Protein AF-A0A925IHS8-F1 (afdb_monomer_lite)

Secondary structure (DSSP, 8-state):
-HHHHHHHHHHHHHHHTT-----------EEEEEEEEETT--EEEEEEEEEE-TTSEEEEEEEEE-SSTTSEEEEEEEEEE-TTT--EEEEEEEEEEEE-SS--EEEEEEEEEEEEETTEEEEEEEEEEEEE-SS-GGG---TTTT-EEEEEEEEES--SSPPPHHHH------PPP--------

pLDDT: mean 82.81, std 18.59, range [41.5, 98.5]

Radius of gyration: 23.86 Å; chains: 1; bounding box: 71×60×59 Å

Sequence (185 aa):
MKSALQKLIFTSIIALLIYPLCSYGQDLTGIWKGWFKTNDGQHYRLEFQVKQNKSKTVTGVSYSYGSNIEFYGKATMTGKLMEDDGSFVIQEIKTVEVKSASGGTCIMNYKFAYSKSGKEEYLEGTYVGKSEDRLNPKNNGVWGDCGGGTVFLRRVQNSDFYVEPFLRDKPEVKAPVKDTVKTKI

Foldseek 3Di:
DVVVVVVVVVVVVVVVVPPPPPPPPDFPAAKKWDWWAFPVGDIWIKIWHWHQDPVQKIWTKMWIGHPDPLFIWIFTKIWHQDPPPRKIKMWGDDTPDGRDPDDFDKTKIWIWDWDDDPPKIKTWGKIWIWTADRVDRVPIGDTNPRGMGIDIIIGDHDDPDDRDPSNVDDPDPPDPDPPPPPDDD

Structure (mmCIF, N/CA/C/O backbone):
data_AF-A0A925IHS8-F1
#
_entry.id   AF-A0A925IHS8-F1
#
loop_
_atom_site.group_PDB
_atom_site.id
_atom_site.type_symbol
_atom_site.label_atom_id
_atom_site.label_alt_id
_atom_site.label_comp_id
_atom_site.label_asym_id
_atom_site.label_entity_id
_atom_site.label_seq_id
_atom_site.pdbx_PDB_ins_code
_atom_site.Cartn_x
_atom_site.Cartn_y
_atom_site.Cartn_z
_atom_site.occupancy
_atom_site.B_iso_or_equiv
_atom_site.auth_seq_id
_atom_site.auth_comp_id
_atom_site.auth_asym_id
_atom_site.auth_atom_id
_atom_site.pdbx_PDB_model_num
ATOM 1 N N . MET A 1 1 ? -51.326 -15.402 39.002 1.00 54.50 1 MET A N 1
ATOM 2 C CA . MET A 1 1 ? -50.001 -15.893 38.542 1.00 54.50 1 MET A CA 1
ATOM 3 C C . MET A 1 1 ? -49.720 -15.668 37.052 1.00 54.50 1 MET A C 1
ATOM 5 O O . MET A 1 1 ? -48.620 -15.235 36.748 1.00 54.50 1 MET A O 1
ATOM 9 N N . LYS A 1 2 ? -50.667 -15.880 36.119 1.00 52.50 2 LYS A N 1
ATOM 10 C CA . LYS A 1 2 ? -50.418 -15.725 34.664 1.00 52.50 2 LYS A CA 1
ATOM 11 C C . LYS A 1 2 ? -50.036 -14.296 34.206 1.00 52.50 2 LYS A C 1
ATOM 13 O O . LYS A 1 2 ? -49.177 -14.158 33.344 1.00 52.50 2 LYS A O 1
ATOM 18 N N . SER A 1 3 ? -50.585 -13.241 34.824 1.00 57.06 3 SER A N 1
ATOM 19 C CA . SER A 1 3 ? -50.303 -11.847 34.416 1.00 57.06 3 SER A CA 1
ATOM 20 C C . SER A 1 3 ? -48.941 -11.309 34.877 1.00 57.06 3 SER A C 1
ATOM 22 O O . SER A 1 3 ? -48.362 -10.459 34.207 1.00 57.06 3 SER A O 1
ATOM 24 N N . ALA A 1 4 ? -48.402 -11.813 35.993 1.00 56.25 4 ALA A N 1
ATOM 25 C CA . ALA A 1 4 ? -47.070 -11.443 36.475 1.00 56.25 4 ALA A CA 1
ATOM 26 C C . ALA A 1 4 ? -45.973 -12.064 35.598 1.00 56.25 4 ALA A C 1
ATOM 28 O O . ALA A 1 4 ? -44.999 -11.393 35.271 1.00 56.25 4 ALA A O 1
ATOM 29 N N . LEU A 1 5 ? -46.183 -13.307 35.147 1.00 56.31 5 LEU A N 1
ATOM 30 C CA . LEU A 1 5 ? -45.275 -14.006 34.239 1.00 56.31 5 LEU A CA 1
ATOM 31 C C . LEU A 1 5 ? -45.253 -13.354 32.843 1.00 56.31 5 LEU A C 1
ATOM 33 O O . LEU A 1 5 ? -44.180 -13.143 32.292 1.00 56.31 5 LEU A O 1
ATOM 37 N N . GLN A 1 6 ? -46.410 -12.939 32.309 1.00 55.44 6 GLN A N 1
ATOM 38 C CA . GLN A 1 6 ? -46.482 -12.184 31.045 1.00 55.44 6 GLN A CA 1
ATOM 39 C C . GLN A 1 6 ? -45.805 -10.813 31.125 1.00 55.44 6 GLN A C 1
ATOM 41 O O . GLN A 1 6 ? -45.127 -10.424 30.177 1.00 55.44 6 GLN A O 1
ATOM 46 N N . LYS A 1 7 ? -45.949 -10.095 32.249 1.00 53.47 7 LYS A N 1
ATOM 47 C CA . LYS A 1 7 ? -45.236 -8.831 32.470 1.00 53.47 7 LYS A CA 1
ATOM 48 C C . LYS A 1 7 ? -43.726 -9.058 32.528 1.00 53.47 7 LYS A C 1
ATOM 50 O O . LYS A 1 7 ? -43.019 -8.353 31.830 1.00 53.47 7 LYS A O 1
ATOM 55 N N . LEU A 1 8 ? -43.249 -10.079 33.249 1.00 53.16 8 LEU A N 1
ATOM 56 C CA . LEU A 1 8 ? -41.819 -10.420 33.343 1.00 53.16 8 LEU A CA 1
ATOM 57 C C . LEU A 1 8 ? -41.185 -10.765 31.982 1.00 53.16 8 LEU A C 1
ATOM 59 O O . LEU A 1 8 ? -40.048 -10.378 31.704 1.00 53.16 8 LEU A O 1
ATOM 63 N N . ILE A 1 9 ? -41.931 -11.480 31.132 1.00 57.44 9 ILE A N 1
ATOM 64 C CA . ILE A 1 9 ? -41.513 -11.830 29.768 1.00 57.44 9 ILE A CA 1
ATOM 65 C C . ILE A 1 9 ? -41.452 -10.569 28.893 1.00 57.44 9 ILE A C 1
ATOM 67 O O . ILE A 1 9 ? -40.465 -10.365 28.191 1.00 57.44 9 ILE A O 1
ATOM 71 N N . PHE A 1 10 ? -42.445 -9.675 28.987 1.00 53.91 10 PHE A N 1
ATOM 72 C CA . PHE A 1 10 ? -42.444 -8.407 28.246 1.00 53.91 10 PHE A CA 1
ATOM 73 C C . PHE A 1 10 ? -41.305 -7.467 28.672 1.00 53.91 10 PHE A C 1
ATOM 75 O O . PHE A 1 10 ? -40.661 -6.872 27.809 1.00 53.91 10 PHE A O 1
ATOM 82 N N . THR A 1 11 ? -40.995 -7.366 29.971 1.00 55.22 11 THR A N 1
ATOM 83 C CA . THR A 1 11 ? -39.863 -6.547 30.442 1.00 55.22 11 THR A CA 1
ATOM 84 C C . THR A 1 11 ? -38.514 -7.129 30.009 1.00 55.22 11 THR A C 1
ATOM 86 O O . THR A 1 11 ? -37.602 -6.368 29.692 1.00 55.22 11 THR A O 1
ATOM 89 N N . SER A 1 12 ? -38.387 -8.461 29.934 1.00 53.34 12 SER A N 1
ATOM 90 C CA . SER A 1 12 ? -37.153 -9.126 29.476 1.00 53.34 12 SER A CA 1
ATOM 91 C C . SER A 1 12 ? -36.900 -8.948 27.975 1.00 53.34 12 SER A C 1
ATOM 93 O O . SER A 1 12 ? -35.752 -8.806 27.564 1.00 53.34 12 SER A O 1
ATOM 95 N N . ILE A 1 13 ? -37.954 -8.898 27.152 1.00 55.66 13 ILE A N 1
ATOM 96 C CA . ILE A 1 13 ? -37.832 -8.682 25.698 1.00 55.66 13 ILE A CA 1
ATOM 97 C C . ILE A 1 13 ? -37.424 -7.233 25.382 1.00 55.66 13 ILE A C 1
ATOM 99 O O . ILE A 1 13 ? -36.610 -7.005 24.491 1.00 55.66 13 ILE A O 1
ATOM 103 N N . ILE A 1 14 ? -37.921 -6.251 26.143 1.00 56.31 14 ILE A N 1
ATOM 104 C CA . ILE A 1 14 ? -37.559 -4.833 25.962 1.00 56.31 14 ILE 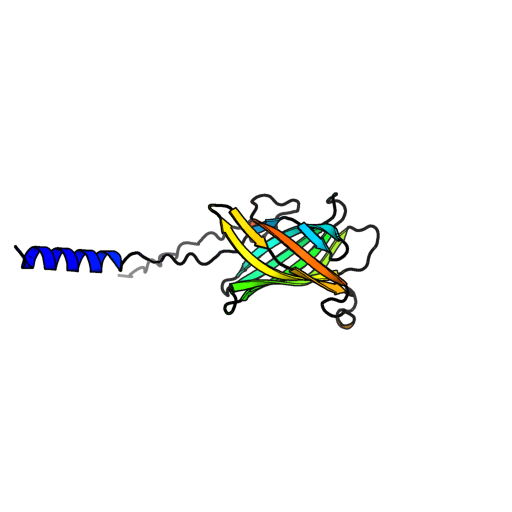A CA 1
ATOM 105 C C . ILE A 1 14 ? -36.122 -4.556 26.436 1.00 56.31 14 ILE A C 1
ATOM 107 O O . ILE A 1 14 ? -35.411 -3.777 25.805 1.00 56.31 14 ILE A O 1
ATOM 111 N N . ALA A 1 15 ? -35.654 -5.230 27.493 1.00 54.44 15 ALA A N 1
ATOM 112 C CA . ALA A 1 15 ? -34.280 -5.085 27.983 1.00 54.44 15 ALA A CA 1
ATOM 113 C C . ALA A 1 15 ? -33.220 -5.655 27.016 1.00 54.44 15 ALA A C 1
ATOM 115 O O . ALA A 1 15 ? -32.089 -5.172 26.999 1.00 54.44 15 ALA A O 1
ATOM 116 N N . LEU A 1 16 ? -33.578 -6.633 26.174 1.00 53.59 16 LEU A N 1
ATOM 117 C CA . LEU A 1 16 ? -32.662 -7.217 25.185 1.00 53.59 16 LEU A CA 1
ATOM 118 C C . LEU A 1 16 ? -32.448 -6.326 23.944 1.00 53.59 16 LEU A C 1
ATOM 120 O O . LEU A 1 16 ? -31.448 -6.478 23.248 1.00 53.59 16 LEU A O 1
ATOM 124 N N . LEU A 1 17 ? -33.357 -5.382 23.676 1.00 53.97 17 LEU A N 1
ATOM 125 C CA . LEU A 1 17 ? -33.326 -4.498 22.499 1.00 53.97 17 LEU A CA 1
ATOM 126 C C . LEU A 1 17 ? -32.483 -3.224 22.688 1.00 53.97 17 LEU A C 1
ATOM 128 O O . LEU A 1 17 ? -32.307 -2.470 21.735 1.00 53.97 17 LEU A O 1
ATOM 132 N N . ILE A 1 18 ? -31.957 -2.977 23.893 1.00 52.81 18 ILE A N 1
ATOM 133 C CA . ILE A 1 18 ? -31.195 -1.756 24.225 1.00 52.81 18 ILE A CA 1
ATOM 134 C C . ILE A 1 18 ? -29.689 -2.049 24.339 1.00 52.81 18 ILE A C 1
ATOM 136 O O . ILE A 1 18 ? -28.921 -1.195 24.771 1.00 52.81 18 ILE A O 1
ATOM 140 N N . TYR A 1 19 ? -29.217 -3.229 23.917 1.00 54.53 19 TYR A N 1
ATOM 141 C CA . TYR A 1 19 ? -27.777 -3.416 23.744 1.00 54.53 19 TYR A CA 1
ATOM 142 C C . TYR A 1 19 ? -27.285 -2.421 22.687 1.00 54.53 19 TYR A C 1
ATOM 144 O O . TYR A 1 19 ? -27.708 -2.515 21.531 1.00 54.53 19 TYR A O 1
ATOM 152 N N . PRO A 1 20 ? -26.420 -1.453 23.047 1.00 53.25 20 PRO A N 1
ATOM 153 C CA . PRO A 1 20 ? -25.856 -0.565 22.057 1.00 53.25 20 PRO A CA 1
ATOM 154 C C . PRO A 1 20 ? -25.039 -1.443 21.116 1.00 53.25 20 PRO A C 1
ATOM 156 O O . PRO A 1 20 ? -24.041 -2.050 21.510 1.00 53.25 20 PRO A O 1
ATOM 159 N N . LEU A 1 21 ? -25.479 -1.522 19.862 1.00 53.84 21 LEU A N 1
ATOM 160 C CA . LEU A 1 21 ? -24.620 -1.917 18.762 1.00 53.84 21 LEU A CA 1
ATOM 161 C C . LEU A 1 21 ? -23.523 -0.855 18.702 1.00 53.84 21 LEU A C 1
ATOM 163 O O . LEU A 1 21 ? -23.657 0.164 18.026 1.00 53.84 21 LEU A O 1
ATOM 167 N N . CYS A 1 22 ? -22.454 -1.056 19.472 1.00 48.78 22 CYS A N 1
ATOM 168 C CA . CYS A 1 22 ? -21.215 -0.322 19.308 1.00 48.78 22 CYS A CA 1
ATOM 169 C C . CYS A 1 22 ? -20.680 -0.688 17.925 1.00 48.78 22 CYS A C 1
ATOM 171 O O . CYS A 1 22 ? -19.895 -1.621 17.765 1.00 48.78 22 CYS A O 1
ATOM 173 N N . SER A 1 23 ? -21.148 0.036 16.912 1.00 46.44 23 SER A N 1
ATOM 174 C CA . SER A 1 23 ? -20.531 0.079 15.600 1.00 46.44 23 SER A CA 1
ATOM 175 C C . SER A 1 23 ? -19.183 0.765 15.780 1.00 46.44 23 SER A C 1
ATOM 177 O O . SER A 1 23 ? -19.046 1.971 15.572 1.00 46.44 23 SER A O 1
ATOM 179 N N . TYR A 1 24 ? -18.182 0.005 16.220 1.00 54.31 24 TYR A N 1
ATOM 180 C CA . TYR A 1 24 ? -16.797 0.414 16.081 1.00 54.31 24 TYR A CA 1
ATOM 181 C C . TYR A 1 24 ? -16.541 0.532 14.582 1.00 54.31 24 TYR A C 1
ATOM 183 O O . TYR A 1 24 ? -16.392 -0.472 13.887 1.00 54.31 24 TYR A O 1
ATOM 191 N N . GLY A 1 25 ? -16.558 1.764 14.071 1.00 60.97 25 GLY A N 1
ATOM 192 C CA . GLY A 1 25 ? -16.057 2.032 12.733 1.00 60.97 25 GLY A CA 1
ATOM 193 C C . GLY A 1 25 ? -14.644 1.463 12.636 1.00 60.97 25 GLY A C 1
ATOM 194 O O . GLY A 1 25 ? -13.829 1.685 13.533 1.00 60.97 25 GLY A O 1
ATOM 195 N N . GLN A 1 26 ? -14.383 0.681 11.591 1.00 75.56 26 GLN A N 1
ATOM 196 C CA . GLN A 1 26 ? -13.065 0.105 11.355 1.00 75.56 26 GLN A CA 1
ATOM 197 C C . GLN A 1 26 ? -12.076 1.263 11.160 1.00 75.56 26 GLN A C 1
ATOM 199 O O . GLN A 1 26 ? -12.242 2.080 10.252 1.00 75.56 26 GLN A O 1
ATOM 204 N N . ASP A 1 27 ? -11.102 1.381 12.065 1.00 86.75 27 ASP A N 1
ATOM 205 C CA . ASP A 1 27 ? -10.006 2.342 11.952 1.00 86.75 27 ASP A CA 1
ATOM 206 C C . ASP A 1 27 ? -8.803 1.650 11.315 1.00 86.75 27 ASP A C 1
ATOM 208 O O . ASP A 1 27 ? -8.111 0.848 11.955 1.00 86.75 27 ASP A O 1
ATOM 212 N N . LEU A 1 28 ? -8.568 1.982 10.049 1.00 91.44 28 LEU A N 1
ATOM 213 C CA . LEU A 1 28 ? -7.480 1.463 9.226 1.00 91.44 28 LEU A CA 1
ATOM 214 C C . LEU A 1 28 ? -6.148 2.189 9.475 1.00 91.44 28 LEU A C 1
ATOM 216 O O . LEU A 1 28 ? -5.129 1.809 8.894 1.00 91.44 28 LEU A O 1
ATOM 220 N N . THR A 1 29 ? -6.130 3.222 10.327 1.00 94.75 29 THR A N 1
ATOM 221 C CA . THR A 1 29 ? -4.918 3.985 10.651 1.00 94.75 29 THR A CA 1
ATOM 222 C C . THR A 1 29 ? -3.859 3.094 11.291 1.00 94.75 29 THR A C 1
ATOM 224 O O . THR A 1 29 ? -4.097 2.478 12.326 1.00 94.75 29 THR A O 1
ATOM 227 N N . GLY A 1 30 ? -2.645 3.072 10.756 1.00 95.69 30 GLY A N 1
ATOM 228 C CA . GLY A 1 30 ? -1.533 2.344 11.359 1.00 95.69 30 GLY A CA 1
ATOM 229 C C . GLY A 1 30 ? -0.576 1.769 10.333 1.00 95.69 30 GLY A C 1
ATOM 230 O O . GLY A 1 30 ? -0.561 2.184 9.175 1.00 95.69 30 GLY A O 1
ATOM 231 N N . ILE A 1 31 ? 0.233 0.817 10.792 1.00 98.19 31 ILE A N 1
ATOM 232 C CA . ILE A 1 31 ? 1.246 0.151 9.981 1.00 98.19 31 ILE A CA 1
ATOM 233 C C . ILE A 1 31 ? 0.720 -1.231 9.597 1.00 98.19 31 ILE A C 1
ATOM 235 O O . ILE A 1 31 ? 0.307 -2.010 10.459 1.00 98.19 31 ILE A O 1
ATOM 239 N N . TRP A 1 32 ? 0.754 -1.538 8.307 1.00 98.25 32 TRP A N 1
ATOM 240 C CA . TRP A 1 32 ? 0.369 -2.830 7.751 1.00 98.25 32 TRP A CA 1
ATOM 241 C C . TRP A 1 32 ? 1.567 -3.427 7.041 1.00 98.25 32 TRP A C 1
ATOM 243 O O . TRP A 1 32 ? 2.118 -2.792 6.150 1.00 98.25 32 TRP A O 1
ATOM 253 N N . LYS A 1 33 ? 1.981 -4.632 7.426 1.00 98.00 33 LYS A N 1
ATOM 254 C CA . LYS A 1 33 ? 3.192 -5.259 6.897 1.00 98.00 33 LYS A CA 1
ATOM 255 C C . LYS A 1 33 ? 2.948 -6.696 6.479 1.00 98.00 33 LYS A C 1
ATOM 257 O O . LYS A 1 33 ? 2.224 -7.437 7.145 1.00 98.00 33 LYS A O 1
ATOM 262 N N . GLY A 1 34 ? 3.598 -7.099 5.401 1.00 97.75 34 GLY A N 1
ATOM 263 C CA . GLY A 1 34 ? 3.568 -8.462 4.906 1.00 97.75 34 GLY A CA 1
ATOM 264 C C . GLY A 1 34 ? 4.303 -8.571 3.584 1.00 97.75 34 GLY A C 1
ATOM 265 O O . GLY A 1 34 ? 5.459 -8.156 3.481 1.00 97.75 34 GLY A O 1
ATOM 266 N N . TRP A 1 35 ? 3.656 -9.165 2.592 1.00 97.25 35 TRP A N 1
ATOM 267 C CA . TRP A 1 35 ? 4.279 -9.474 1.314 1.00 97.25 35 TRP A CA 1
ATOM 268 C C . TRP A 1 35 ? 3.287 -9.376 0.164 1.00 97.25 35 TRP A C 1
ATOM 270 O O . TRP A 1 35 ? 2.077 -9.527 0.341 1.00 97.25 35 TRP A O 1
ATOM 280 N N . PHE A 1 36 ? 3.823 -9.175 -1.033 1.00 96.81 36 PHE A N 1
ATOM 281 C CA . PHE A 1 36 ? 3.120 -9.495 -2.263 1.00 96.81 36 PHE A CA 1
ATOM 282 C C . PHE A 1 36 ? 3.902 -10.543 -3.047 1.00 96.81 36 PHE A C 1
ATOM 284 O O . PHE A 1 36 ? 5.127 -10.659 -2.941 1.00 96.81 36 PHE A O 1
ATOM 291 N N . LYS A 1 37 ? 3.155 -11.347 -3.793 1.00 96.88 37 LYS A N 1
ATOM 292 C CA . LYS A 1 37 ? 3.673 -12.351 -4.707 1.00 96.88 37 LYS A CA 1
ATOM 293 C C . LYS A 1 37 ? 3.180 -12.007 -6.095 1.00 96.88 37 LYS A C 1
ATOM 295 O O . LYS A 1 37 ? 1.971 -11.924 -6.305 1.00 96.88 37 LYS A O 1
ATOM 300 N N . THR A 1 38 ? 4.108 -11.803 -7.012 1.00 95.75 38 THR A N 1
ATOM 301 C CA . THR A 1 38 ? 3.811 -11.555 -8.419 1.00 95.75 38 THR A CA 1
ATOM 302 C C . THR A 1 38 ? 3.235 -12.821 -9.070 1.00 95.75 38 THR A C 1
ATOM 304 O O . THR A 1 38 ? 3.444 -13.941 -8.596 1.00 95.75 38 THR A O 1
ATOM 307 N N . ASN A 1 39 ? 2.528 -12.674 -10.189 1.00 95.56 39 ASN A N 1
ATOM 308 C CA . ASN A 1 39 ? 1.987 -13.817 -10.936 1.00 95.56 39 ASN A CA 1
ATOM 309 C C . ASN A 1 39 ? 3.072 -14.781 -11.457 1.00 95.56 39 ASN A C 1
ATOM 311 O O . ASN A 1 39 ? 2.804 -15.971 -11.595 1.00 95.56 39 ASN A O 1
ATOM 315 N N . ASP A 1 40 ? 4.292 -14.298 -11.707 1.00 93.94 40 ASP A N 1
ATOM 316 C CA . ASP A 1 40 ? 5.462 -15.118 -12.063 1.00 93.94 40 ASP A CA 1
ATOM 317 C C . ASP A 1 40 ? 6.166 -15.739 -10.839 1.00 93.94 40 ASP A C 1
ATOM 319 O O . ASP A 1 40 ? 7.148 -16.463 -10.976 1.00 93.94 40 ASP A O 1
ATOM 323 N N . GLY A 1 41 ? 5.635 -15.518 -9.634 1.00 93.44 41 GLY A N 1
ATOM 324 C CA . GLY A 1 41 ? 6.027 -16.226 -8.419 1.00 93.44 41 GLY A CA 1
ATOM 325 C C . GLY A 1 41 ? 7.135 -15.572 -7.602 1.00 93.44 41 GLY A C 1
ATOM 326 O O . GLY A 1 41 ? 7.580 -16.168 -6.621 1.00 93.44 41 GLY A O 1
ATOM 327 N N . GLN A 1 42 ? 7.556 -14.360 -7.954 1.00 91.44 42 GLN A N 1
ATOM 328 C CA . GLN A 1 42 ? 8.517 -13.581 -7.180 1.00 91.44 42 GLN A CA 1
ATOM 329 C C . GLN A 1 42 ? 7.860 -13.028 -5.916 1.00 91.44 42 GLN A C 1
ATOM 331 O O . GLN A 1 42 ? 6.679 -12.682 -5.903 1.00 91.44 42 GLN A O 1
ATOM 336 N N . HIS A 1 43 ? 8.636 -12.949 -4.839 1.00 93.75 43 HIS A N 1
ATOM 337 C CA . HIS A 1 43 ? 8.161 -12.533 -3.526 1.00 93.75 43 HIS A CA 1
ATOM 338 C C . HIS A 1 43 ? 8.881 -11.272 -3.064 1.00 93.75 43 HIS A C 1
ATOM 340 O O . HIS A 1 43 ? 10.111 -11.216 -3.052 1.00 93.75 43 HIS A O 1
ATOM 346 N N . TYR A 1 44 ? 8.101 -10.302 -2.602 1.00 94.19 44 TYR A N 1
ATOM 347 C CA . TYR A 1 44 ? 8.595 -9.036 -2.078 1.00 94.19 44 TYR A CA 1
ATOM 348 C C . TYR A 1 44 ? 7.893 -8.699 -0.774 1.00 94.19 44 TYR A C 1
ATOM 350 O O . TYR A 1 44 ? 6.746 -9.092 -0.548 1.00 94.19 44 TYR A O 1
ATOM 358 N N . ARG A 1 45 ? 8.581 -7.959 0.092 1.00 96.44 45 ARG A N 1
ATOM 359 C CA . ARG A 1 45 ? 7.974 -7.402 1.296 1.00 96.44 45 ARG A CA 1
ATOM 360 C C . ARG A 1 45 ? 7.275 -6.094 0.967 1.00 96.44 45 ARG A C 1
ATOM 362 O O . ARG A 1 45 ? 7.697 -5.353 0.078 1.00 96.44 45 ARG A O 1
ATOM 369 N N . LEU A 1 46 ? 6.209 -5.840 1.712 1.00 97.69 46 LEU A N 1
ATOM 370 C CA . LEU A 1 46 ? 5.369 -4.666 1.560 1.00 97.69 46 LEU A CA 1
ATOM 371 C C . LEU A 1 46 ? 5.017 -4.112 2.934 1.00 97.69 46 LEU A C 1
ATOM 373 O O . LEU A 1 46 ? 4.586 -4.859 3.817 1.00 97.69 46 LEU A O 1
ATOM 377 N N . GLU A 1 47 ? 5.176 -2.805 3.094 1.00 98.19 47 GLU A N 1
ATOM 378 C CA . GLU A 1 47 ? 4.700 -2.069 4.259 1.00 98.19 47 GLU A CA 1
ATOM 379 C C . GLU A 1 47 ? 3.870 -0.866 3.819 1.00 98.19 47 GLU A C 1
ATOM 381 O O . GLU A 1 47 ? 4.270 -0.106 2.942 1.00 98.19 47 GLU A O 1
ATOM 386 N N . PHE A 1 48 ? 2.728 -0.669 4.464 1.00 98.50 48 PHE A N 1
ATOM 387 C CA . PHE A 1 48 ? 1.917 0.531 4.362 1.00 98.50 48 PHE A CA 1
ATOM 388 C C . PHE A 1 48 ? 1.890 1.265 5.692 1.00 98.50 48 PHE A C 1
ATOM 390 O O . PHE A 1 48 ? 1.647 0.664 6.738 1.00 98.50 48 PHE A O 1
ATOM 397 N N . GLN A 1 49 ? 2.019 2.585 5.635 1.00 98.19 49 GLN A N 1
ATOM 398 C CA . GLN A 1 49 ? 1.740 3.476 6.755 1.00 98.19 49 GLN A CA 1
ATOM 399 C C . GLN A 1 49 ? 0.530 4.333 6.395 1.00 98.19 49 GLN A C 1
ATOM 401 O O . GLN A 1 49 ? 0.607 5.198 5.523 1.00 98.19 49 GLN A O 1
ATOM 406 N N . VAL A 1 50 ? -0.606 4.045 7.029 1.00 97.12 50 VAL A N 1
ATOM 407 C CA . VAL A 1 50 ? -1.944 4.510 6.635 1.00 97.12 50 VAL A CA 1
ATOM 408 C C . VAL A 1 50 ? -2.495 5.485 7.665 1.00 97.12 50 VAL A C 1
ATOM 410 O O . VAL A 1 50 ? -2.479 5.200 8.858 1.00 97.12 50 VAL A O 1
ATOM 413 N N . LYS A 1 51 ? -3.085 6.591 7.214 1.00 95.88 51 LYS A N 1
ATOM 414 C CA . LYS A 1 51 ? -3.936 7.470 8.017 1.00 95.88 51 LYS A CA 1
ATOM 415 C C . LYS A 1 51 ? -5.352 7.474 7.463 1.00 95.88 51 LYS A C 1
ATOM 417 O O . LYS A 1 51 ? -5.563 7.835 6.307 1.00 95.88 51 LYS A O 1
ATOM 422 N N . GLN A 1 52 ? -6.329 7.123 8.295 1.00 93.00 52 GLN A N 1
ATOM 423 C CA . GLN A 1 52 ? -7.734 7.284 7.944 1.00 93.00 52 GLN A CA 1
ATOM 424 C C . GLN A 1 52 ? -8.175 8.734 8.155 1.00 93.00 52 GLN A C 1
ATOM 426 O O . GLN A 1 52 ? -7.986 9.326 9.220 1.00 93.00 52 GLN A O 1
ATOM 431 N N . ASN A 1 53 ? -8.769 9.309 7.114 1.00 91.56 53 ASN A N 1
ATOM 432 C CA . ASN A 1 53 ? -9.365 10.636 7.134 1.00 91.56 53 ASN A CA 1
ATOM 433 C C . ASN A 1 53 ? -10.797 10.569 7.678 1.00 91.56 53 ASN A C 1
ATOM 435 O O . ASN A 1 53 ? -11.441 9.519 7.693 1.00 91.56 53 ASN A O 1
ATOM 439 N N . LYS A 1 54 ? -11.347 11.730 8.052 1.00 85.25 54 LYS A N 1
ATOM 440 C CA . LYS A 1 54 ? -12.737 11.845 8.531 1.00 85.25 54 LYS A CA 1
ATOM 441 C C . LYS A 1 54 ? -13.770 11.333 7.513 1.00 85.25 54 LYS A C 1
ATOM 443 O O . LYS A 1 54 ? -14.828 10.862 7.906 1.00 85.25 54 LYS A O 1
ATOM 448 N N . SER A 1 55 ? -13.451 11.393 6.221 1.00 82.19 55 SER A N 1
ATOM 449 C CA . SER A 1 55 ? -14.300 10.971 5.100 1.00 82.19 55 SER A CA 1
ATOM 450 C C . SER A 1 55 ? -14.234 9.470 4.775 1.00 82.19 55 SER A C 1
ATOM 452 O O . SER A 1 55 ? -14.578 9.095 3.660 1.00 82.19 55 SER A O 1
ATOM 454 N N . LYS A 1 56 ? -13.730 8.613 5.681 1.00 82.19 56 LYS A N 1
ATOM 455 C CA . LYS A 1 56 ? -13.445 7.174 5.443 1.00 82.19 56 LYS A CA 1
ATOM 456 C C . LYS A 1 56 ? -12.474 6.878 4.282 1.00 82.19 56 LYS A C 1
ATOM 458 O O . LYS A 1 56 ? -12.230 5.720 3.952 1.00 82.19 56 LYS A O 1
ATOM 463 N N . THR A 1 57 ? -11.901 7.907 3.665 1.00 92.88 57 THR A N 1
ATOM 464 C CA . THR A 1 57 ? -10.765 7.766 2.754 1.00 92.88 57 THR A CA 1
ATOM 465 C C . THR A 1 57 ? -9.492 7.621 3.569 1.00 92.88 57 THR A C 1
ATOM 467 O O . THR A 1 57 ? -9.438 8.028 4.731 1.00 92.88 57 THR A O 1
ATOM 470 N N . VAL A 1 58 ? -8.447 7.085 2.959 1.00 95.12 58 VAL A N 1
ATOM 471 C CA . VAL A 1 58 ? -7.129 6.999 3.576 1.00 95.12 58 VAL A CA 1
ATOM 472 C C . VAL A 1 58 ? -6.084 7.712 2.732 1.00 95.12 58 VAL A C 1
ATOM 474 O O . VAL A 1 58 ? -6.212 7.848 1.510 1.00 95.12 58 VAL A O 1
ATOM 477 N N . THR A 1 59 ? -5.033 8.154 3.401 1.00 97.25 59 THR A N 1
ATOM 478 C CA . THR A 1 59 ? -3.776 8.606 2.802 1.00 97.25 59 THR A CA 1
ATOM 479 C C . THR A 1 59 ? -2.626 7.862 3.458 1.00 97.25 59 THR A C 1
ATOM 481 O O . THR A 1 59 ? -2.778 7.290 4.537 1.00 97.25 59 THR A O 1
ATOM 484 N N . GLY A 1 60 ? -1.469 7.839 2.810 1.00 97.69 60 GLY A N 1
ATOM 485 C CA . GLY A 1 60 ? -0.307 7.201 3.404 1.00 97.69 60 GLY A CA 1
ATOM 486 C C . GLY A 1 60 ? 0.863 7.060 2.456 1.00 97.69 60 GLY A C 1
ATOM 487 O O . GLY A 1 60 ? 0.911 7.688 1.393 1.00 97.69 60 GLY A O 1
ATOM 488 N N . VAL A 1 61 ? 1.784 6.193 2.852 1.00 98.31 61 VAL A N 1
ATOM 489 C CA . VAL A 1 61 ? 2.918 5.768 2.033 1.00 98.31 61 VAL A CA 1
ATOM 490 C C . VAL A 1 61 ? 3.005 4.249 1.992 1.00 98.31 61 VAL A C 1
ATOM 492 O O . VAL A 1 61 ? 2.646 3.580 2.964 1.00 98.31 61 VAL A O 1
ATOM 495 N N . SER A 1 62 ? 3.493 3.726 0.875 1.00 97.94 62 SER A N 1
ATOM 496 C CA . SER A 1 62 ? 3.860 2.327 0.711 1.00 97.94 62 SER A CA 1
ATOM 497 C C . SER A 1 62 ? 5.365 2.174 0.550 1.00 97.94 62 SER A C 1
ATOM 499 O O . SER A 1 62 ? 6.034 3.068 0.031 1.00 97.94 62 SER A O 1
ATOM 501 N N . TYR A 1 63 ? 5.877 1.027 0.981 1.00 96.88 63 TYR A N 1
ATOM 502 C CA . TYR A 1 63 ? 7.256 0.598 0.821 1.00 96.88 63 TYR A CA 1
ATOM 503 C C . TYR A 1 63 ? 7.286 -0.814 0.252 1.00 96.88 63 TYR A C 1
ATOM 505 O O . TYR A 1 63 ? 6.819 -1.746 0.902 1.00 96.88 63 TYR A O 1
ATOM 513 N N . SER A 1 64 ? 7.878 -0.975 -0.928 1.00 94.38 64 SER A N 1
ATOM 514 C CA . SER A 1 64 ? 8.140 -2.281 -1.544 1.00 94.38 64 SER A CA 1
ATOM 515 C C . SER A 1 64 ? 9.633 -2.563 -1.525 1.00 94.38 64 SER A C 1
ATOM 517 O O . SER A 1 64 ? 10.420 -1.722 -1.965 1.00 94.38 64 SER A O 1
ATOM 519 N N . TYR A 1 65 ? 10.035 -3.719 -1.001 1.00 93.19 65 TYR A N 1
ATOM 520 C CA . TYR A 1 65 ? 11.442 -4.028 -0.749 1.00 93.19 65 TYR A CA 1
ATOM 521 C C . TYR A 1 65 ? 11.727 -5.528 -0.811 1.00 93.19 65 TYR A C 1
ATOM 523 O O . TYR A 1 65 ? 10.849 -6.374 -0.624 1.00 93.19 65 TYR A O 1
ATOM 531 N N . GLY A 1 66 ? 12.980 -5.862 -1.115 1.00 88.44 66 GLY A N 1
ATOM 532 C CA . GLY A 1 66 ? 13.441 -7.245 -1.143 1.00 88.44 66 GLY A CA 1
ATOM 533 C C . GLY A 1 66 ? 13.746 -7.796 0.253 1.00 88.44 66 GLY A C 1
ATOM 534 O O . GLY A 1 66 ? 13.312 -7.287 1.290 1.00 88.44 66 GLY A O 1
ATOM 535 N N . SER A 1 67 ? 14.573 -8.840 0.288 1.00 82.75 67 SER A N 1
ATOM 536 C CA . SER A 1 67 ? 15.075 -9.405 1.547 1.00 82.75 67 SER A CA 1
ATOM 537 C C . SER A 1 67 ? 15.933 -8.421 2.352 1.00 82.75 67 SER A C 1
ATOM 539 O O . SER A 1 67 ? 15.993 -8.544 3.576 1.00 82.75 67 SER A O 1
ATOM 541 N N . ASN A 1 68 ? 16.557 -7.445 1.687 1.00 81.19 68 ASN A N 1
ATOM 542 C CA . ASN A 1 68 ? 17.355 -6.381 2.292 1.00 81.19 68 ASN A CA 1
ATOM 543 C C . ASN A 1 68 ? 16.653 -5.024 2.094 1.00 81.19 68 ASN A C 1
ATOM 545 O O . ASN A 1 68 ? 16.262 -4.689 0.977 1.00 81.19 68 ASN A O 1
ATOM 549 N N . ILE A 1 69 ? 16.520 -4.251 3.176 1.00 84.06 69 ILE A N 1
ATOM 550 C CA . ILE A 1 69 ? 15.919 -2.908 3.187 1.00 84.06 69 ILE A CA 1
ATOM 551 C C . ILE A 1 69 ? 16.786 -1.857 2.482 1.00 84.06 69 ILE A C 1
ATOM 553 O O . ILE A 1 69 ? 16.318 -0.768 2.177 1.00 84.06 69 ILE A O 1
ATOM 557 N N . GLU A 1 70 ? 18.048 -2.159 2.176 1.00 81.25 70 GLU A N 1
ATOM 558 C CA . GLU A 1 70 ? 18.905 -1.248 1.412 1.00 81.25 70 GLU A CA 1
ATOM 559 C C . GLU A 1 70 ? 18.376 -0.958 0.006 1.00 81.25 70 GLU A C 1
ATOM 561 O O . GLU A 1 70 ? 18.746 0.074 -0.554 1.00 81.25 70 GLU A O 1
ATOM 566 N N . PHE A 1 71 ? 17.492 -1.812 -0.526 1.00 85.62 71 PHE A N 1
ATOM 567 C CA . PHE A 1 71 ? 16.821 -1.595 -1.800 1.00 85.62 71 PHE A CA 1
ATOM 568 C C . PHE A 1 71 ? 15.299 -1.547 -1.630 1.00 85.62 71 PHE A C 1
ATOM 570 O O . PHE A 1 71 ? 14.671 -2.557 -1.303 1.00 85.62 71 PHE A O 1
ATOM 577 N N . TYR A 1 72 ? 14.705 -0.376 -1.873 1.00 91.62 72 TYR A N 1
ATOM 578 C CA . TYR A 1 72 ? 13.260 -0.167 -1.769 1.00 91.62 72 TYR A CA 1
ATOM 579 C C . TYR A 1 72 ? 12.733 0.894 -2.734 1.00 91.62 72 TYR A C 1
ATOM 581 O O . TYR A 1 72 ? 13.450 1.804 -3.155 1.00 91.62 72 TYR A O 1
ATOM 589 N N . GLY A 1 73 ? 11.442 0.794 -3.034 1.00 93.00 73 GLY A N 1
ATOM 590 C CA . GLY A 1 73 ? 10.638 1.872 -3.602 1.00 93.00 73 GLY A CA 1
ATOM 591 C C . GLY A 1 73 ? 9.630 2.371 -2.572 1.00 93.00 73 GLY A C 1
ATOM 592 O O . GLY A 1 73 ? 9.003 1.562 -1.887 1.00 93.00 73 GLY A O 1
ATOM 593 N N . LYS A 1 74 ? 9.476 3.693 -2.466 1.00 95.44 74 LYS A N 1
ATOM 594 C CA . LYS A 1 74 ? 8.471 4.356 -1.631 1.00 95.44 74 LYS A CA 1
ATOM 595 C C . LYS A 1 74 ? 7.517 5.161 -2.497 1.00 95.44 74 LYS A C 1
ATOM 597 O O . LYS A 1 74 ? 7.958 6.063 -3.217 1.00 95.44 74 LYS A O 1
ATOM 602 N N . ALA A 1 75 ? 6.218 4.930 -2.355 1.00 96.69 75 ALA A N 1
ATOM 603 C CA . ALA A 1 75 ? 5.193 5.693 -3.058 1.00 96.69 75 ALA A CA 1
ATOM 604 C C . ALA A 1 75 ? 4.213 6.357 -2.090 1.00 96.69 75 ALA A C 1
ATOM 606 O O . ALA A 1 75 ? 3.920 5.845 -1.012 1.00 96.69 75 ALA A O 1
ATOM 607 N N . THR A 1 76 ? 3.690 7.523 -2.468 1.00 97.81 76 THR A N 1
ATOM 608 C CA . THR A 1 76 ? 2.508 8.086 -1.795 1.00 97.81 76 THR A CA 1
ATOM 609 C C . THR A 1 76 ? 1.271 7.359 -2.277 1.00 97.81 76 THR A C 1
ATOM 611 O O . THR A 1 76 ? 1.182 7.051 -3.464 1.00 97.81 76 THR A O 1
ATOM 614 N N . MET A 1 77 ? 0.290 7.163 -1.406 1.00 97.94 77 MET A N 1
ATOM 615 C CA . MET A 1 77 ? -0.928 6.433 -1.743 1.00 97.94 77 MET A CA 1
ATOM 616 C C . MET A 1 77 ? -2.186 7.088 -1.174 1.00 97.94 77 MET A C 1
ATOM 618 O O . MET A 1 77 ? -2.147 7.844 -0.197 1.00 97.94 77 MET A O 1
ATOM 622 N N . THR A 1 78 ? -3.318 6.759 -1.785 1.00 97.88 78 THR A N 1
ATOM 623 C CA . THR A 1 78 ? -4.657 7.039 -1.264 1.00 97.88 78 THR A CA 1
ATOM 624 C C . THR A 1 78 ? -5.513 5.787 -1.347 1.00 97.88 78 THR A C 1
ATOM 626 O O . THR A 1 78 ? -5.199 4.864 -2.088 1.00 97.88 78 THR A O 1
ATOM 629 N N . GLY A 1 79 ? -6.604 5.742 -0.598 1.00 95.75 79 GLY A N 1
ATOM 630 C CA . GLY A 1 79 ? -7.532 4.631 -0.663 1.00 95.75 79 GLY A CA 1
ATOM 631 C C . GLY A 1 79 ? -8.886 4.965 -0.071 1.00 95.75 79 GLY A C 1
ATOM 632 O O . GLY A 1 79 ? -9.117 6.066 0.436 1.00 95.75 79 GLY A O 1
ATOM 633 N N . LYS A 1 80 ? -9.792 4.000 -0.135 1.00 93.06 80 LYS A N 1
ATOM 634 C CA . LYS A 1 80 ? -11.132 4.088 0.446 1.00 93.06 80 LYS A CA 1
ATOM 635 C C . LYS A 1 80 ? -11.679 2.698 0.724 1.00 93.06 80 LYS A C 1
ATOM 637 O O . LYS A 1 80 ? -11.384 1.753 -0.007 1.00 93.06 80 LYS A O 1
ATOM 642 N N . LEU A 1 81 ? -12.496 2.599 1.765 1.00 88.06 81 LEU A N 1
ATOM 643 C CA . LEU A 1 81 ? -13.358 1.443 1.966 1.00 88.06 81 LEU A CA 1
ATOM 644 C C . LEU A 1 81 ? -14.582 1.592 1.054 1.00 88.06 81 LEU A C 1
ATOM 646 O O . LEU A 1 81 ? -15.243 2.631 1.066 1.00 88.06 81 LEU A O 1
ATOM 650 N N . MET A 1 82 ? -14.843 0.583 0.235 1.00 84.75 82 MET A N 1
ATOM 651 C CA . MET A 1 82 ? -15.989 0.515 -0.661 1.00 84.75 82 MET A CA 1
ATOM 652 C C . MET A 1 82 ? -17.207 0.059 0.138 1.00 84.75 82 MET A C 1
ATOM 654 O O . MET A 1 82 ? -17.162 -0.973 0.803 1.00 84.75 82 MET A O 1
ATOM 658 N N . GLU A 1 83 ? -18.290 0.833 0.094 1.00 79.62 83 GLU A N 1
ATOM 659 C CA . GLU A 1 83 ? -19.512 0.506 0.843 1.00 79.62 83 GLU A CA 1
ATOM 660 C C . GLU A 1 83 ? -20.283 -0.660 0.203 1.00 79.62 83 GLU A C 1
ATOM 662 O O . GLU A 1 83 ? -20.951 -1.404 0.915 1.00 79.62 83 GLU A O 1
ATOM 667 N N . ASP A 1 84 ? -20.126 -0.858 -1.110 1.00 79.50 84 ASP A N 1
ATOM 668 C CA . ASP A 1 84 ? -20.885 -1.841 -1.890 1.00 79.50 84 ASP A CA 1
ATOM 669 C C . ASP A 1 84 ? -20.494 -3.293 -1.574 1.00 79.50 84 ASP A C 1
ATOM 671 O O . ASP A 1 84 ? -21.356 -4.141 -1.357 1.00 79.50 84 ASP A O 1
ATOM 675 N N . ASP A 1 85 ? -19.189 -3.589 -1.562 1.00 81.25 85 ASP A N 1
ATOM 676 C CA . ASP A 1 85 ? -18.650 -4.945 -1.380 1.00 81.25 85 ASP A CA 1
ATOM 677 C C . ASP A 1 85 ? -17.741 -5.077 -0.148 1.00 81.25 85 ASP A C 1
ATOM 679 O O . ASP A 1 85 ? -17.142 -6.130 0.076 1.00 81.25 85 ASP A O 1
ATOM 683 N N . GLY A 1 86 ? -17.619 -4.013 0.653 1.00 78.31 86 GLY A N 1
ATOM 684 C CA . GLY A 1 86 ? -16.749 -3.974 1.829 1.00 78.31 86 GLY A CA 1
ATOM 685 C C . GLY A 1 86 ? -15.256 -4.056 1.504 1.00 78.31 86 GLY A C 1
ATOM 686 O O . GLY A 1 86 ? -14.447 -4.216 2.421 1.00 78.31 86 GLY A O 1
ATOM 687 N N . SER A 1 87 ? -14.864 -3.970 0.226 1.00 87.44 87 SER A N 1
ATOM 688 C CA . SER A 1 87 ? -13.459 -4.046 -0.163 1.00 87.44 87 SER A CA 1
ATOM 689 C C . SER A 1 87 ? -12.712 -2.766 0.192 1.00 87.44 87 SER A C 1
ATOM 691 O O . SER A 1 87 ? -13.232 -1.656 0.095 1.00 87.44 87 SER A O 1
ATOM 693 N N . PHE A 1 88 ? -11.455 -2.903 0.591 1.00 92.75 88 PHE A N 1
ATOM 694 C CA . PHE A 1 88 ? -10.567 -1.774 0.818 1.00 92.75 88 PHE A CA 1
ATOM 695 C C . PHE A 1 88 ? -9.644 -1.610 -0.384 1.00 92.75 88 PHE A C 1
ATOM 697 O O . PHE A 1 88 ? -8.866 -2.505 -0.709 1.00 92.75 88 PHE A O 1
ATOM 704 N N . VAL A 1 89 ? -9.742 -0.471 -1.065 1.00 95.44 89 VAL A N 1
ATOM 705 C CA . VAL A 1 89 ? -8.954 -0.187 -2.268 1.00 95.44 89 VAL A CA 1
ATOM 706 C C . VAL A 1 89 ? -7.884 0.838 -1.931 1.00 95.44 89 VAL A C 1
ATOM 708 O O . VAL A 1 89 ? -8.200 1.891 -1.373 1.00 95.44 89 VAL A O 1
ATOM 711 N N . ILE A 1 90 ? -6.636 0.548 -2.291 1.00 97.75 90 ILE A N 1
ATOM 712 C CA . ILE A 1 90 ? -5.494 1.463 -2.177 1.00 97.75 90 ILE A CA 1
ATOM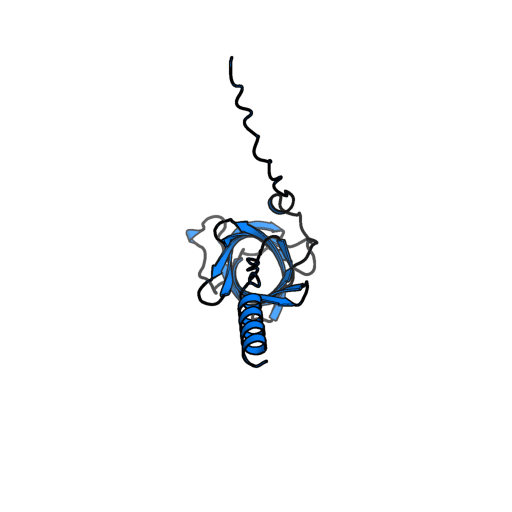 713 C C . ILE A 1 90 ? -4.890 1.649 -3.561 1.00 97.75 90 ILE A C 1
ATOM 715 O O . ILE A 1 90 ? -4.633 0.682 -4.261 1.00 97.75 90 ILE A O 1
ATOM 719 N N . GLN A 1 91 ? -4.578 2.885 -3.919 1.00 97.75 91 GLN A N 1
ATOM 720 C CA . GLN A 1 91 ? -3.849 3.227 -5.126 1.00 97.75 91 GLN A CA 1
ATOM 721 C C . GLN A 1 91 ? -2.601 4.033 -4.767 1.00 97.75 91 GLN A C 1
ATOM 723 O O . GLN A 1 91 ? -2.683 5.100 -4.148 1.00 97.75 91 GLN A O 1
ATOM 728 N N . GLU A 1 92 ? -1.445 3.555 -5.211 1.00 97.75 92 GLU A N 1
ATOM 729 C CA . GLU A 1 92 ? -0.222 4.348 -5.249 1.00 97.75 92 GLU A CA 1
ATOM 730 C C . GLU A 1 92 ? -0.346 5.436 -6.319 1.00 97.75 92 GLU A C 1
ATOM 732 O O . GLU A 1 92 ? -0.786 5.211 -7.447 1.00 97.75 92 GLU A O 1
ATOM 737 N N . ILE A 1 93 ? 0.004 6.657 -5.934 1.00 95.56 93 ILE A N 1
ATOM 738 C CA . ILE A 1 93 ? -0.167 7.862 -6.745 1.00 95.56 93 ILE A CA 1
ATOM 739 C C . ILE A 1 93 ? 1.108 8.150 -7.530 1.00 95.56 93 ILE A C 1
ATOM 741 O O . ILE A 1 93 ? 1.042 8.439 -8.722 1.00 95.56 93 ILE A O 1
ATOM 745 N N . LYS A 1 94 ? 2.249 8.123 -6.837 1.00 94.06 94 LYS A N 1
ATOM 746 C CA . LYS A 1 94 ? 3.565 8.419 -7.400 1.00 94.06 94 LYS A CA 1
ATOM 747 C C . LYS A 1 94 ? 4.678 7.905 -6.507 1.00 94.06 94 LYS A C 1
ATOM 749 O O . LYS A 1 94 ? 4.528 7.898 -5.278 1.00 94.06 94 LYS A O 1
ATOM 754 N N . THR A 1 95 ? 5.815 7.602 -7.109 1.00 94.12 95 THR A N 1
ATOM 755 C CA . THR A 1 95 ? 7.017 7.226 -6.372 1.00 94.12 95 THR A CA 1
ATOM 756 C C . THR A 1 95 ? 7.778 8.456 -5.903 1.00 94.12 95 THR A C 1
ATOM 758 O O . THR A 1 95 ? 8.180 9.321 -6.688 1.00 94.12 95 THR A O 1
ATOM 761 N N . VAL A 1 96 ? 7.999 8.530 -4.594 1.00 93.50 96 VAL A N 1
ATOM 762 C CA . VAL A 1 96 ? 8.702 9.640 -3.940 1.00 93.50 96 VAL A CA 1
ATOM 763 C C . VAL A 1 96 ? 10.151 9.309 -3.623 1.00 93.50 96 VAL A C 1
ATOM 765 O O . VAL A 1 96 ? 10.974 10.217 -3.556 1.00 93.50 96 VAL A O 1
ATOM 768 N N . GLU A 1 97 ? 10.486 8.029 -3.493 1.00 91.75 97 GLU A N 1
ATOM 769 C CA . GLU A 1 97 ? 11.847 7.592 -3.213 1.00 91.75 97 GLU A CA 1
ATOM 770 C C . GLU A 1 97 ? 12.116 6.243 -3.870 1.00 91.75 97 GLU A C 1
ATOM 772 O O . GLU A 1 97 ? 11.276 5.346 -3.833 1.00 91.75 97 GLU A O 1
ATOM 777 N N . VAL A 1 98 ? 13.293 6.101 -4.473 1.00 88.38 98 VAL A N 1
ATOM 778 C CA . VAL A 1 98 ? 13.783 4.823 -4.986 1.00 88.38 98 VAL A CA 1
ATOM 779 C C . VAL A 1 98 ? 15.223 4.694 -4.551 1.00 88.38 98 VAL A C 1
ATOM 781 O O . VAL A 1 98 ? 16.067 5.505 -4.930 1.00 88.38 98 VAL A O 1
ATOM 784 N N . LYS A 1 99 ? 15.502 3.645 -3.792 1.00 87.81 99 LYS A N 1
ATOM 785 C CA . LYS A 1 99 ? 16.851 3.191 -3.512 1.00 87.81 99 LYS A CA 1
ATOM 786 C C . LYS A 1 99 ? 17.031 1.880 -4.267 1.00 87.81 99 LYS A C 1
ATOM 788 O O . LYS A 1 99 ? 16.623 0.827 -3.799 1.00 87.81 99 LYS A O 1
ATOM 793 N N . SER A 1 100 ? 17.549 1.949 -5.489 1.00 75.25 100 SER A N 1
ATOM 794 C CA . SER A 1 100 ? 17.809 0.779 -6.337 1.00 75.25 100 SER A CA 1
ATOM 795 C C . SER A 1 100 ? 19.112 0.967 -7.111 1.00 75.25 100 SER A C 1
ATOM 797 O O . SER A 1 100 ? 19.549 2.097 -7.327 1.00 75.25 100 SER A O 1
ATOM 799 N N . ALA A 1 101 ? 19.744 -0.138 -7.512 1.00 60.31 101 ALA A N 1
ATOM 800 C CA . ALA A 1 101 ? 20.923 -0.096 -8.378 1.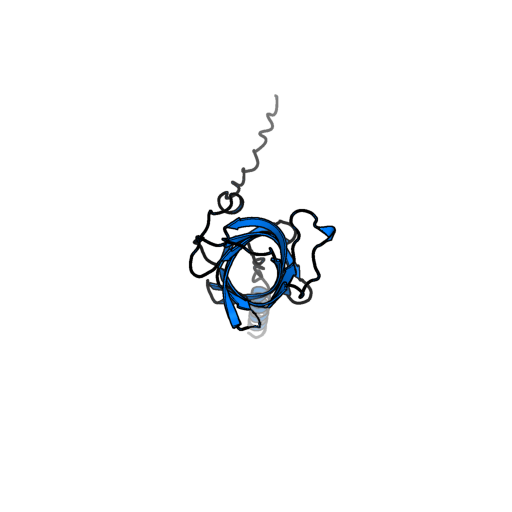00 60.31 101 ALA A CA 1
ATOM 801 C C . ALA A 1 101 ? 20.555 0.180 -9.852 1.00 60.31 101 ALA A C 1
ATOM 803 O O . ALA A 1 101 ? 21.373 0.701 -10.602 1.00 60.31 101 ALA A O 1
ATOM 804 N N . SER A 1 102 ? 19.336 -0.178 -10.270 1.00 55.75 102 SER A N 1
ATOM 805 C CA . SER A 1 102 ? 18.732 0.117 -11.577 1.00 55.75 102 SER A CA 1
ATOM 806 C C . SER A 1 102 ? 17.268 -0.355 -11.587 1.00 55.75 102 SER A C 1
ATOM 808 O O . SER A 1 102 ? 16.912 -1.256 -10.825 1.00 55.75 102 SER A O 1
ATOM 810 N N . GLY A 1 103 ? 16.423 0.235 -12.440 1.00 56.78 103 GLY A N 1
ATOM 811 C CA . GLY A 1 103 ? 15.055 -0.243 -12.682 1.00 56.78 103 GLY A CA 1
ATOM 812 C C . GLY A 1 103 ? 14.052 0.859 -13.033 1.00 56.78 103 GLY A C 1
ATOM 813 O O . GLY A 1 103 ? 14.168 1.994 -12.570 1.00 56.78 103 GLY A O 1
ATOM 814 N N . GLY A 1 104 ? 13.059 0.512 -13.859 1.00 66.25 104 GLY A N 1
ATOM 815 C CA . GLY A 1 104 ? 11.861 1.327 -14.073 1.00 66.25 104 GLY A CA 1
ATOM 816 C C . GLY A 1 104 ? 10.984 1.340 -12.821 1.00 66.25 104 GLY A C 1
ATOM 817 O O . GLY A 1 104 ? 11.054 0.434 -11.993 1.00 66.25 104 GLY A O 1
ATOM 818 N N . THR A 1 105 ? 10.185 2.390 -12.649 1.00 84.62 105 THR A N 1
ATOM 819 C CA . THR A 1 105 ? 9.334 2.535 -11.464 1.00 84.62 105 THR A CA 1
ATOM 820 C C . THR A 1 105 ? 7.920 2.082 -11.795 1.00 84.62 105 THR A C 1
ATOM 822 O O . THR A 1 105 ? 7.404 2.431 -12.853 1.00 84.62 105 THR A O 1
ATOM 825 N N . CYS A 1 106 ? 7.302 1.292 -10.922 1.00 91.19 106 CYS A N 1
ATOM 826 C CA . CYS A 1 106 ? 5.910 0.892 -11.073 1.00 91.19 106 CYS A CA 1
ATOM 827 C C . CYS A 1 106 ? 5.135 1.274 -9.828 1.00 91.19 106 CYS A C 1
ATOM 829 O O . CYS A 1 106 ? 5.596 1.043 -8.713 1.00 91.19 106 CYS A O 1
ATOM 831 N N . ILE A 1 107 ? 3.958 1.845 -10.048 1.00 94.94 107 ILE A N 1
ATOM 832 C CA . ILE A 1 107 ? 2.982 2.113 -8.999 1.00 94.94 107 ILE A CA 1
ATOM 833 C C . ILE A 1 107 ? 1.907 1.036 -9.044 1.00 94.94 107 ILE A C 1
ATOM 835 O O . ILE A 1 107 ? 1.594 0.507 -10.112 1.00 94.94 107 ILE A O 1
ATOM 839 N N . MET A 1 108 ? 1.343 0.701 -7.893 1.00 97.50 108 MET A N 1
ATOM 840 C CA . MET A 1 108 ? 0.410 -0.407 -7.716 1.00 97.50 108 MET A CA 1
ATOM 841 C C . MET A 1 108 ? -0.979 0.062 -7.274 1.00 97.50 108 MET A C 1
ATOM 843 O O . MET A 1 108 ? -1.141 1.031 -6.530 1.00 97.50 108 MET A O 1
ATOM 847 N N . ASN A 1 109 ? -2.001 -0.653 -7.739 1.00 97.81 109 ASN A N 1
ATOM 848 C CA . ASN A 1 109 ? -3.385 -0.511 -7.308 1.00 97.81 109 ASN A CA 1
ATOM 849 C C . ASN A 1 109 ? -3.844 -1.831 -6.691 1.00 97.81 109 ASN A C 1
ATOM 851 O O . ASN A 1 109 ? -3.773 -2.876 -7.337 1.00 97.81 109 ASN A O 1
ATOM 855 N N . TYR A 1 110 ? -4.299 -1.774 -5.449 1.00 98.31 110 TYR A N 1
ATOM 856 C CA . TYR A 1 110 ? -4.592 -2.910 -4.594 1.00 98.31 110 TYR A CA 1
ATOM 857 C C . TYR A 1 110 ? -6.083 -2.970 -4.279 1.00 98.31 110 TYR A C 1
ATOM 859 O O . TYR A 1 110 ? -6.699 -1.956 -3.945 1.00 98.31 110 TYR A O 1
ATOM 867 N N . LYS A 1 111 ? -6.642 -4.179 -4.297 1.00 97.62 111 LYS A N 1
ATOM 868 C CA . LYS A 1 111 ? -7.984 -4.477 -3.794 1.00 97.62 111 LYS A CA 1
ATOM 869 C C . LYS A 1 111 ? -7.867 -5.512 -2.683 1.00 97.62 111 LYS A C 1
ATOM 871 O O . LYS A 1 111 ? -7.409 -6.623 -2.939 1.00 97.62 111 LYS A O 1
ATOM 876 N N . PHE A 1 112 ? -8.298 -5.149 -1.480 1.00 97.50 112 PHE A N 1
ATOM 877 C CA . PHE A 1 112 ? -8.218 -5.979 -0.282 1.00 97.50 112 PHE A CA 1
ATOM 878 C C . PHE A 1 112 ? -9.597 -6.371 0.243 1.00 97.50 112 PHE A C 1
ATOM 880 O O . PHE A 1 112 ? -10.533 -5.571 0.240 1.00 97.50 112 PHE A O 1
ATOM 887 N N . ALA A 1 113 ? -9.679 -7.578 0.784 1.00 94.81 113 ALA A N 1
ATOM 888 C CA . ALA A 1 113 ? -10.629 -7.956 1.811 1.00 94.81 113 ALA A CA 1
ATOM 889 C C . ALA A 1 113 ? -9.988 -7.704 3.183 1.00 94.81 113 ALA A C 1
ATOM 891 O O . ALA A 1 113 ? -8.857 -8.123 3.440 1.00 94.81 113 ALA A O 1
ATOM 892 N N . TYR A 1 114 ? -10.710 -7.008 4.058 1.00 92.12 114 TYR A N 1
ATOM 893 C CA . TYR A 1 114 ? -10.310 -6.821 5.450 1.00 92.12 114 TYR A CA 1
ATOM 894 C C . TYR A 1 114 ? -10.863 -7.957 6.313 1.00 92.12 114 TYR A C 1
ATOM 896 O O . TYR A 1 114 ? -12.020 -8.354 6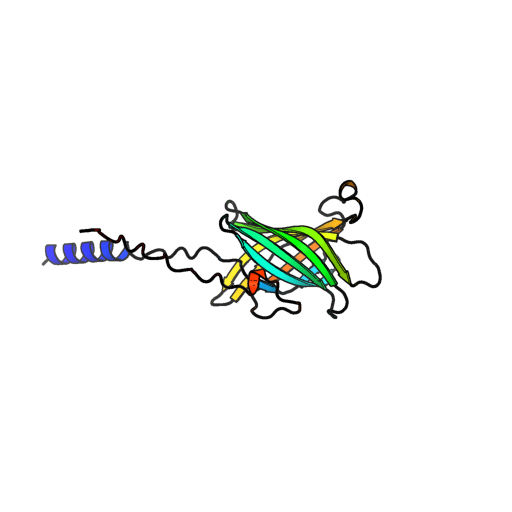.165 1.00 92.12 114 TYR A O 1
ATOM 904 N N . SER A 1 115 ? -10.061 -8.446 7.256 1.00 91.06 115 SER A N 1
ATOM 905 C CA . SER A 1 115 ? -10.511 -9.409 8.260 1.00 91.06 115 SER A CA 1
ATOM 906 C C . SER A 1 115 ? -9.892 -9.130 9.630 1.00 91.06 115 SER A C 1
ATOM 908 O O . SER A 1 115 ? -8.825 -8.525 9.751 1.00 91.06 115 SER A O 1
ATOM 910 N N . LYS A 1 116 ? -10.583 -9.564 10.689 1.00 91.50 116 LYS A N 1
ATOM 911 C CA . LYS A 1 116 ? -10.144 -9.408 12.078 1.00 91.50 116 LYS A CA 1
ATOM 912 C C . LYS A 1 116 ? -10.399 -10.686 12.859 1.00 91.50 116 LYS A C 1
ATOM 914 O O . LYS A 1 116 ? -11.524 -11.180 12.889 1.00 91.50 116 LYS A O 1
ATOM 919 N N . SER A 1 117 ? -9.366 -11.180 13.533 1.00 90.38 117 SER A N 1
ATOM 920 C CA . SER A 1 117 ? -9.435 -12.343 14.418 1.00 90.38 117 SER A CA 1
ATOM 921 C C . SER A 1 117 ? -8.844 -11.985 15.777 1.00 90.38 117 SER A C 1
ATOM 923 O O . SER A 1 117 ? -7.635 -11.812 15.943 1.00 90.38 117 SER A O 1
ATOM 925 N N . GLY A 1 118 ? -9.720 -11.802 16.768 1.00 91.81 118 GLY A N 1
ATOM 926 C CA . GLY A 1 118 ? -9.330 -11.308 18.085 1.00 91.81 118 GLY A CA 1
ATOM 927 C C . GLY A 1 118 ? -8.687 -9.919 18.007 1.00 91.81 118 GLY A C 1
ATOM 928 O O . GLY A 1 118 ? -9.366 -8.922 17.751 1.00 91.81 118 GLY A O 1
ATOM 929 N N . LYS A 1 119 ? -7.377 -9.857 18.267 1.00 89.94 119 LYS A N 1
ATOM 930 C CA . LYS A 1 119 ? -6.572 -8.623 18.221 1.00 89.94 119 LYS A CA 1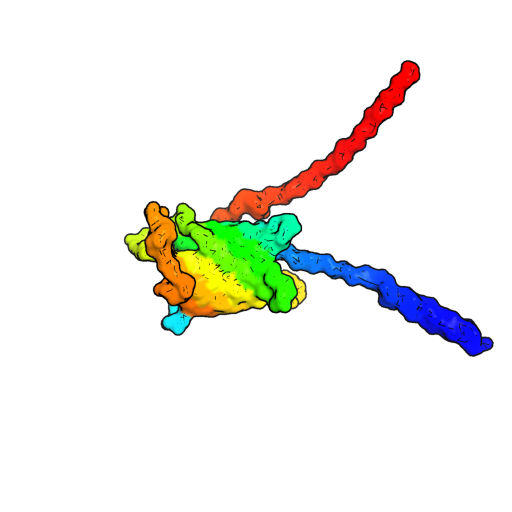
ATOM 931 C C . LYS A 1 119 ? -5.799 -8.447 16.913 1.00 89.94 119 LYS A C 1
ATOM 933 O O . LYS A 1 119 ? -5.241 -7.377 16.702 1.00 89.94 119 LYS A O 1
ATOM 938 N N . GLU A 1 120 ? -5.765 -9.472 16.070 1.00 94.50 120 GLU A N 1
ATOM 939 C CA . GLU A 1 120 ? -5.052 -9.440 14.799 1.00 94.50 120 GLU A CA 1
ATOM 940 C C . GLU A 1 120 ? -5.984 -8.962 13.686 1.00 94.50 120 GLU A C 1
ATOM 942 O O . GLU A 1 120 ? -7.161 -9.329 13.638 1.00 94.50 120 GLU A O 1
ATOM 947 N N . GLU A 1 121 ? -5.447 -8.142 12.789 1.00 95.19 121 GLU A N 1
ATOM 948 C CA . GLU A 1 121 ? -6.157 -7.592 11.637 1.00 95.19 121 GLU A CA 1
ATOM 949 C C . GLU A 1 121 ? -5.340 -7.844 10.373 1.00 95.19 121 GLU A C 1
ATOM 951 O O . GLU A 1 121 ? -4.112 -7.694 10.386 1.00 95.19 121 GLU A O 1
ATOM 956 N N . TYR A 1 122 ? -6.025 -8.197 9.288 1.00 96.69 122 TYR A N 1
ATOM 957 C CA . TYR A 1 122 ? -5.413 -8.613 8.031 1.00 96.69 122 TYR A CA 1
ATOM 958 C C . TYR A 1 122 ? -6.044 -7.897 6.837 1.00 96.69 122 TYR A C 1
ATOM 960 O O . TYR A 1 122 ? -7.236 -7.581 6.836 1.00 96.69 122 TYR A O 1
ATOM 968 N N . LEU A 1 123 ? -5.221 -7.664 5.818 1.00 97.19 123 LEU A N 1
ATOM 969 C CA . LEU A 1 123 ? -5.628 -7.233 4.487 1.00 97.19 123 LEU A CA 1
ATOM 970 C C . LEU A 1 123 ? -5.108 -8.252 3.479 1.00 97.19 123 LEU A C 1
ATOM 972 O O . LEU A 1 123 ? -3.897 -8.433 3.340 1.00 97.19 123 LEU A O 1
ATOM 976 N N . GLU A 1 124 ? -6.021 -8.895 2.763 1.00 97.94 124 GLU A N 1
ATOM 977 C CA . GLU A 1 124 ? -5.698 -9.945 1.796 1.00 97.94 124 GLU A CA 1
ATOM 978 C C . GLU A 1 124 ? -6.343 -9.634 0.456 1.00 97.94 124 GLU A C 1
ATOM 980 O O . GLU A 1 124 ? -7.498 -9.217 0.405 1.00 97.94 124 GLU A O 1
ATOM 985 N N . GLY A 1 125 ? -5.626 -9.821 -0.645 1.00 97.88 125 GLY A N 1
ATOM 986 C CA . GLY A 1 125 ? -6.223 -9.598 -1.953 1.00 97.88 125 GLY A CA 1
ATOM 987 C C . GLY A 1 125 ? -5.223 -9.585 -3.087 1.00 97.88 125 GLY A C 1
ATOM 988 O O . GLY A 1 125 ? -4.293 -10.390 -3.121 1.00 97.88 125 GLY A O 1
ATOM 989 N N . THR A 1 126 ? -5.435 -8.680 -4.035 1.00 98.38 126 THR A N 1
ATOM 990 C CA . THR A 1 126 ? -4.667 -8.620 -5.282 1.00 98.38 126 THR A CA 1
ATOM 991 C C . THR A 1 126 ? -4.194 -7.215 -5.591 1.00 98.38 126 THR A C 1
ATOM 993 O O . THR A 1 126 ? -4.802 -6.237 -5.152 1.00 98.38 126 THR A O 1
ATOM 996 N N . TYR A 1 127 ? -3.163 -7.117 -6.421 1.00 98.25 127 TYR A N 1
ATOM 997 C CA . TYR A 1 127 ? -2.719 -5.855 -6.993 1.00 98.25 127 TYR A CA 1
ATOM 998 C C . TYR A 1 127 ? -2.524 -5.958 -8.505 1.00 98.25 127 TYR A C 1
ATOM 1000 O O . TYR A 1 127 ? -2.275 -7.039 -9.047 1.00 98.25 127 TYR A O 1
ATOM 1008 N N . VAL A 1 128 ? -2.601 -4.809 -9.169 1.00 97.94 128 VAL A N 1
ATOM 1009 C CA . VAL A 1 128 ? -2.148 -4.604 -10.547 1.00 97.94 128 VAL A CA 1
ATOM 1010 C C . VAL A 1 128 ? -1.192 -3.419 -10.584 1.00 97.94 128 VAL A C 1
ATOM 1012 O O . VAL A 1 128 ? -1.448 -2.383 -9.968 1.00 97.94 128 VAL A O 1
ATOM 1015 N N . GLY A 1 129 ? -0.071 -3.583 -11.275 1.00 96.50 129 GLY A N 1
ATOM 1016 C CA . GLY A 1 129 ? 0.954 -2.561 -11.429 1.00 96.50 129 GLY A CA 1
ATOM 1017 C C . GLY A 1 129 ? 0.780 -1.776 -12.721 1.00 96.50 129 GLY A C 1
ATOM 1018 O O . GLY A 1 129 ? 0.265 -2.285 -13.715 1.00 96.50 129 GLY A O 1
ATOM 1019 N N . LYS A 1 130 ? 1.229 -0.527 -12.705 1.00 95.19 130 LYS A N 1
ATOM 1020 C CA . LYS A 1 130 ? 1.335 0.337 -13.876 1.00 95.19 130 LYS A CA 1
ATOM 1021 C C . LYS A 1 130 ? 2.730 0.946 -13.931 1.00 95.19 130 LYS A C 1
ATOM 1023 O O . LYS A 1 130 ? 3.221 1.430 -12.908 1.00 95.19 130 LYS A O 1
ATOM 1028 N N . SER A 1 131 ? 3.332 0.970 -15.113 1.00 94.12 131 SER A N 1
ATOM 1029 C CA . SER A 1 131 ? 4.597 1.678 -15.336 1.00 94.12 131 SER A CA 1
ATOM 1030 C C . SER A 1 131 ? 4.471 3.188 -15.064 1.00 94.12 131 SER A C 1
ATOM 1032 O O . SER A 1 131 ? 3.501 3.844 -15.457 1.00 94.12 131 SER A O 1
ATOM 1034 N N . GLU A 1 132 ? 5.451 3.750 -14.358 1.00 93.25 132 GLU A N 1
ATOM 1035 C CA . GLU A 1 132 ? 5.515 5.166 -13.991 1.00 93.25 132 GLU A CA 1
ATOM 1036 C C . GLU A 1 132 ? 6.714 5.850 -14.664 1.00 93.25 132 GLU A C 1
ATOM 1038 O O . GLU A 1 132 ? 7.875 5.557 -14.368 1.00 93.25 132 GLU A O 1
ATOM 1043 N N . ASP A 1 133 ? 6.423 6.831 -15.519 1.00 90.38 133 ASP A N 1
ATOM 1044 C CA . ASP A 1 133 ? 7.376 7.846 -15.956 1.00 90.38 133 ASP A CA 1
ATOM 1045 C C . ASP A 1 133 ? 7.329 9.015 -14.962 1.00 90.38 133 ASP A C 1
ATOM 1047 O O . ASP A 1 133 ? 6.442 9.875 -14.979 1.00 90.38 133 ASP A O 1
ATOM 1051 N N . ARG A 1 134 ? 8.319 9.040 -14.066 1.00 86.62 134 ARG A N 1
ATOM 1052 C CA . ARG A 1 134 ? 8.432 10.047 -13.000 1.00 86.62 134 ARG A CA 1
ATOM 1053 C C . ARG A 1 134 ? 8.686 11.463 -13.529 1.00 86.62 134 ARG A C 1
ATOM 1055 O O . ARG A 1 134 ? 8.445 12.420 -12.795 1.00 86.62 134 ARG A O 1
ATOM 1062 N N . LEU A 1 135 ? 9.191 11.607 -14.757 1.00 86.62 135 LEU A N 1
ATOM 1063 C CA . LEU A 1 135 ? 9.464 12.905 -15.382 1.00 86.62 135 LEU A CA 1
ATOM 1064 C C . LEU A 1 135 ? 8.253 13.413 -16.166 1.00 86.62 135 LEU A C 1
ATOM 1066 O O . LEU A 1 135 ? 8.010 14.619 -16.206 1.00 86.62 135 LEU A O 1
ATOM 1070 N N . ASN A 1 136 ? 7.476 12.506 -16.759 1.00 88.06 136 ASN A N 1
ATOM 1071 C CA . ASN A 1 136 ? 6.280 12.850 -17.513 1.00 88.06 136 ASN A CA 1
ATOM 1072 C C . ASN A 1 136 ? 5.121 11.877 -17.228 1.00 88.06 136 ASN A C 1
ATOM 1074 O O . ASN A 1 136 ? 4.917 10.925 -17.979 1.00 88.06 136 ASN A O 1
ATOM 1078 N N . PRO A 1 137 ? 4.263 12.170 -16.231 1.00 85.62 137 PRO A N 1
ATOM 1079 C CA . PRO A 1 137 ? 3.147 11.298 -15.852 1.00 85.62 137 PRO A CA 1
ATOM 1080 C C . PRO A 1 137 ? 2.131 10.999 -16.966 1.00 85.62 137 PRO A C 1
ATOM 1082 O O . PRO A 1 137 ? 1.313 10.092 -16.819 1.00 85.62 137 PRO A O 1
ATOM 1085 N N . LYS A 1 138 ? 2.148 11.754 -18.076 1.00 89.00 138 LYS A N 1
ATOM 1086 C CA . LYS A 1 138 ? 1.316 11.478 -19.260 1.00 89.00 138 LYS A CA 1
ATOM 1087 C C . LYS A 1 138 ? 1.776 10.240 -20.033 1.00 89.00 138 LYS A C 1
ATOM 1089 O O . LYS A 1 138 ? 0.975 9.672 -20.764 1.00 89.00 138 LYS A O 1
ATOM 1094 N N . ASN A 1 139 ? 3.034 9.840 -19.858 1.00 90.81 139 ASN A N 1
ATOM 1095 C CA . ASN A 1 139 ? 3.624 8.635 -20.436 1.00 90.81 139 ASN A CA 1
ATOM 1096 C C . ASN A 1 139 ? 3.457 7.410 -19.528 1.00 90.81 139 ASN A C 1
ATOM 1098 O O . ASN A 1 139 ? 3.974 6.343 -19.849 1.00 90.81 139 ASN A O 1
ATOM 1102 N N . ASN A 1 140 ? 2.778 7.560 -18.385 1.00 92.12 140 ASN A N 1
ATOM 1103 C CA . ASN A 1 140 ? 2.466 6.423 -17.534 1.00 92.12 140 ASN A CA 1
ATOM 1104 C C . ASN A 1 140 ? 1.660 5.392 -18.320 1.00 92.12 140 ASN A C 1
ATOM 1106 O O . ASN A 1 140 ? 0.831 5.739 -19.162 1.00 92.12 140 ASN A O 1
ATOM 1110 N N . GLY A 1 141 ? 1.884 4.134 -17.976 1.00 92.75 141 GLY A N 1
ATOM 1111 C CA . GLY A 1 141 ? 1.236 3.004 -18.606 1.00 92.75 141 GLY A CA 1
ATOM 1112 C C . GLY A 1 141 ? -0.265 2.873 -18.340 1.00 92.75 141 GLY A C 1
ATOM 1113 O O . GLY A 1 141 ? -0.975 3.812 -17.969 1.00 92.75 141 GLY A O 1
ATOM 1114 N N . VAL A 1 142 ? -0.756 1.646 -18.449 1.00 94.50 142 VAL A N 1
ATOM 1115 C CA . VAL A 1 142 ? -2.111 1.247 -18.047 1.00 94.50 142 VAL A CA 1
ATOM 1116 C C . VAL A 1 142 ? -2.055 0.235 -16.905 1.00 94.50 142 VAL A C 1
ATOM 1118 O O . VAL A 1 142 ? -1.122 -0.549 -16.795 1.00 94.50 142 VAL A O 1
ATOM 1121 N N . TRP A 1 143 ? -3.054 0.236 -16.020 1.00 95.38 143 TRP A N 1
ATOM 1122 C CA . TRP A 1 143 ? -3.103 -0.741 -14.927 1.00 95.38 143 TRP A CA 1
ATOM 1123 C C . TRP A 1 143 ? -3.081 -2.177 -15.467 1.00 95.38 143 TRP A C 1
ATOM 1125 O O . TRP A 1 143 ? -3.914 -2.541 -16.293 1.00 95.38 143 TRP A O 1
ATOM 1135 N N . GLY A 1 144 ? -2.137 -2.976 -14.972 1.00 94.38 144 GLY A N 1
ATOM 1136 C CA . GLY A 1 144 ? -1.870 -4.346 -15.409 1.00 94.38 144 GLY A CA 1
ATOM 1137 C C . GLY A 1 144 ? -0.656 -4.481 -16.331 1.00 94.38 144 GLY A C 1
ATOM 1138 O O . GLY A 1 144 ? -0.173 -5.597 -16.510 1.00 94.38 144 GLY A O 1
ATOM 1139 N N . ASP A 1 145 ? -0.124 -3.383 -16.881 1.00 93.56 145 ASP A N 1
ATOM 1140 C CA . ASP A 1 145 ? 1.045 -3.434 -17.769 1.00 93.56 145 ASP A CA 1
ATOM 1141 C C . ASP A 1 145 ? 2.381 -3.600 -17.037 1.00 93.56 145 ASP A C 1
ATOM 1143 O O . ASP A 1 145 ? 3.352 -4.063 -17.632 1.00 93.56 145 ASP A O 1
ATOM 1147 N N . CYS A 1 146 ? 2.416 -3.305 -15.735 1.00 92.94 146 CYS A N 1
ATOM 1148 C CA . CYS A 1 146 ? 3.539 -3.617 -14.859 1.00 92.94 146 CYS A CA 1
ATOM 1149 C C . CYS A 1 146 ? 3.174 -4.728 -13.869 1.00 92.94 146 CYS A C 1
ATOM 1151 O O . CYS A 1 146 ? 3.389 -4.639 -12.659 1.00 92.94 146 CYS A O 1
ATOM 1153 N N . GLY A 1 147 ? 2.585 -5.792 -14.412 1.00 93.94 147 GLY A N 1
ATOM 1154 C CA . GLY A 1 147 ? 2.310 -7.025 -13.694 1.00 93.94 147 GLY A CA 1
ATOM 1155 C C . GLY A 1 147 ? 1.158 -6.930 -12.697 1.00 93.94 147 GLY A C 1
ATOM 1156 O O . GLY A 1 147 ? 0.359 -5.994 -12.672 1.00 93.94 147 GLY A O 1
ATOM 1157 N N . GLY A 1 148 ? 1.061 -7.963 -11.874 1.00 97.00 148 GLY A N 1
ATOM 1158 C CA . GLY A 1 148 ? 0.039 -8.109 -10.854 1.00 97.00 148 GLY A CA 1
ATOM 1159 C C . GLY A 1 148 ? 0.306 -9.345 -10.016 1.00 97.00 148 GLY A C 1
ATOM 1160 O O . GLY A 1 148 ? 1.269 -10.081 -10.264 1.00 97.00 148 GLY A O 1
ATOM 1161 N N . GLY A 1 149 ? -0.541 -9.566 -9.023 1.00 98.00 149 GLY A N 1
ATOM 1162 C CA . GLY A 1 149 ? -0.357 -10.679 -8.111 1.00 98.00 149 GLY A CA 1
ATOM 1163 C C . GLY A 1 149 ? -1.235 -10.610 -6.878 1.00 98.00 149 GLY A C 1
ATOM 1164 O O . GLY A 1 149 ? -2.200 -9.847 -6.814 1.00 98.00 149 GLY A O 1
ATOM 1165 N N . THR A 1 150 ? -0.880 -11.423 -5.891 1.00 98.50 150 THR A N 1
ATOM 1166 C CA . THR A 1 150 ? -1.569 -11.515 -4.601 1.00 98.50 150 THR A CA 1
ATOM 1167 C C . THR A 1 150 ? -0.806 -10.764 -3.526 1.00 98.50 150 THR A C 1
ATOM 1169 O O . THR A 1 150 ? 0.422 -10.708 -3.561 1.00 98.50 150 THR A O 1
ATOM 1172 N N . VAL A 1 151 ? -1.514 -10.241 -2.537 1.00 98.50 151 VAL A N 1
ATOM 1173 C CA . VAL A 1 151 ? -0.945 -9.472 -1.433 1.00 98.50 151 VAL A CA 1
ATOM 1174 C C . VAL A 1 151 ? -1.568 -9.905 -0.112 1.00 98.50 151 VAL A C 1
ATOM 1176 O O . VAL A 1 151 ? -2.771 -10.151 -0.030 1.00 98.50 151 VAL A O 1
ATOM 1179 N N . PHE A 1 152 ? -0.732 -9.990 0.918 1.00 98.38 152 PHE A N 1
ATOM 1180 C CA . PHE A 1 152 ? -1.122 -10.331 2.277 1.00 98.38 152 PHE A CA 1
ATOM 1181 C C . PHE A 1 152 ? -0.409 -9.399 3.252 1.00 98.38 152 PHE A C 1
ATOM 1183 O O . PHE A 1 152 ? 0.823 -9.370 3.298 1.00 98.38 152 PHE A O 1
ATOM 1190 N N . LEU A 1 153 ? -1.170 -8.660 4.056 1.00 98.44 153 LEU A N 1
ATOM 1191 C CA . LEU A 1 153 ? -0.658 -7.748 5.073 1.00 98.44 153 LEU A CA 1
ATOM 1192 C C . LEU A 1 153 ? -1.340 -8.004 6.410 1.00 98.44 153 LEU A C 1
ATOM 1194 O O . LEU A 1 153 ? -2.527 -8.312 6.478 1.00 98.44 153 LEU A O 1
ATOM 1198 N N . ARG A 1 154 ? -0.595 -7.788 7.488 1.00 98.12 154 ARG A N 1
ATOM 1199 C CA . ARG A 1 154 ? -1.092 -7.816 8.861 1.00 98.12 154 ARG A CA 1
ATOM 1200 C C . ARG A 1 154 ? -0.832 -6.476 9.527 1.00 98.12 154 ARG A C 1
ATOM 1202 O O . ARG A 1 154 ? 0.218 -5.869 9.302 1.00 98.12 154 ARG A O 1
ATOM 1209 N N . ARG A 1 155 ? -1.752 -6.020 10.374 1.00 97.25 155 ARG A N 1
ATOM 1210 C CA . ARG A 1 155 ? -1.528 -4.829 11.199 1.00 97.25 155 ARG A CA 1
ATOM 1211 C C . ARG A 1 155 ? -0.418 -5.103 12.212 1.00 97.25 155 ARG A C 1
ATOM 1213 O O . ARG A 1 155 ? -0.427 -6.120 12.903 1.00 97.25 155 ARG A O 1
ATOM 1220 N N . VAL A 1 156 ? 0.545 -4.195 12.309 1.00 96.94 156 VAL A N 1
ATOM 1221 C CA . VAL A 1 156 ? 1.693 -4.301 13.218 1.00 96.94 156 VAL A CA 1
ATOM 1222 C C . VAL A 1 156 ? 1.934 -2.983 13.949 1.00 96.94 156 VAL A C 1
ATOM 1224 O O . VAL A 1 156 ? 1.464 -1.927 13.537 1.00 96.94 156 VAL A O 1
ATOM 1227 N N . GLN A 1 157 ? 2.668 -3.046 15.059 1.00 93.38 157 GLN A N 1
ATOM 1228 C CA . GLN A 1 157 ? 3.059 -1.855 15.826 1.00 93.38 157 GLN A CA 1
ATOM 1229 C C . GLN A 1 157 ? 4.405 -1.276 15.375 1.00 93.38 157 GLN A C 1
ATOM 1231 O O . GLN A 1 157 ? 4.648 -0.087 15.553 1.00 93.38 157 GLN A O 1
ATOM 1236 N N . ASN A 1 158 ? 5.264 -2.114 14.788 1.00 94.19 158 ASN A N 1
ATOM 1237 C CA . ASN A 1 158 ? 6.634 -1.761 14.441 1.00 94.19 158 ASN A CA 1
ATOM 1238 C C . ASN A 1 158 ? 6.799 -1.663 12.923 1.00 94.19 158 ASN A C 1
ATOM 1240 O O . ASN A 1 158 ? 6.425 -2.583 12.189 1.00 94.19 158 ASN A O 1
ATOM 1244 N N . SER A 1 159 ? 7.407 -0.562 12.501 1.00 95.69 159 SER A N 1
ATOM 1245 C CA . SER A 1 159 ? 7.793 -0.266 11.124 1.00 95.69 159 SER A CA 1
ATOM 1246 C C . SER A 1 159 ? 9.218 -0.753 10.863 1.00 95.69 159 SER A C 1
ATOM 1248 O O . SER A 1 159 ? 10.062 -0.667 11.757 1.00 95.69 159 SER A O 1
ATOM 1250 N N . ASP A 1 160 ? 9.489 -1.239 9.653 1.00 94.50 160 ASP A N 1
ATOM 1251 C CA . ASP A 1 160 ? 10.866 -1.466 9.188 1.00 94.50 160 ASP A CA 1
ATOM 1252 C C . ASP A 1 160 ? 11.513 -0.154 8.697 1.00 94.50 160 ASP A C 1
ATOM 1254 O O . ASP A 1 160 ? 12.735 -0.046 8.619 1.00 94.50 160 ASP A O 1
ATOM 1258 N N . PHE A 1 161 ? 10.699 0.865 8.410 1.00 94.81 161 PHE A N 1
ATOM 1259 C CA . PHE A 1 161 ? 11.112 2.182 7.926 1.00 94.81 161 PHE A CA 1
ATOM 1260 C C . PHE A 1 161 ? 10.908 3.283 8.976 1.00 94.81 161 PHE A C 1
ATOM 1262 O O . PHE A 1 161 ? 10.391 3.062 10.075 1.00 94.81 161 PHE A O 1
ATOM 1269 N N . TYR A 1 162 ? 11.275 4.514 8.621 1.00 93.38 162 TYR A N 1
ATOM 1270 C CA . TYR A 1 162 ? 10.891 5.693 9.391 1.00 93.38 162 TYR A CA 1
ATOM 1271 C C . TYR A 1 162 ? 9.366 5.775 9.542 1.00 93.38 162 TYR A C 1
ATOM 1273 O O . TYR A 1 162 ? 8.635 5.677 8.558 1.00 93.38 162 TYR A O 1
ATOM 1281 N N . VAL A 1 163 ? 8.888 5.973 10.773 1.00 96.06 163 VAL A N 1
ATOM 1282 C CA . VAL A 1 163 ? 7.457 6.152 11.035 1.00 96.06 163 VAL A CA 1
ATOM 1283 C C . VAL A 1 163 ? 7.051 7.566 10.637 1.00 96.06 163 VAL A C 1
ATOM 1285 O O . VAL A 1 163 ? 7.547 8.555 11.188 1.00 96.06 163 VAL A O 1
ATOM 1288 N N . GLU A 1 164 ? 6.124 7.677 9.696 1.00 95.31 164 GLU A N 1
ATOM 1289 C CA . GLU A 1 164 ? 5.656 8.956 9.179 1.00 95.31 164 GLU A CA 1
ATOM 1290 C C . GLU A 1 164 ? 5.084 9.855 10.294 1.00 95.31 164 GLU A C 1
ATOM 1292 O O . GLU A 1 164 ? 4.475 9.359 11.249 1.00 95.31 164 GLU A O 1
ATOM 1297 N N . PRO A 1 165 ? 5.259 11.192 10.215 1.00 93.62 165 PRO A N 1
ATOM 1298 C CA . PRO A 1 165 ? 4.788 12.120 11.252 1.00 93.62 165 PRO A CA 1
ATOM 1299 C C . PRO A 1 165 ? 3.305 11.944 11.607 1.00 93.62 165 PRO A C 1
ATOM 1301 O O . PRO A 1 165 ? 2.939 11.946 12.779 1.00 93.62 165 PRO A O 1
ATOM 1304 N N . PHE A 1 166 ? 2.458 11.678 10.607 1.00 92.50 166 PHE A N 1
ATOM 1305 C CA . PHE A 1 166 ? 1.011 11.522 10.790 1.00 92.50 166 PHE A CA 1
ATOM 1306 C C . PHE A 1 166 ? 0.594 10.292 11.622 1.00 92.50 166 PHE A C 1
ATOM 1308 O O . PHE A 1 166 ? -0.578 10.185 12.006 1.00 92.50 166 PHE A O 1
ATOM 1315 N N . LEU A 1 167 ? 1.523 9.364 11.884 1.00 90.88 167 LEU A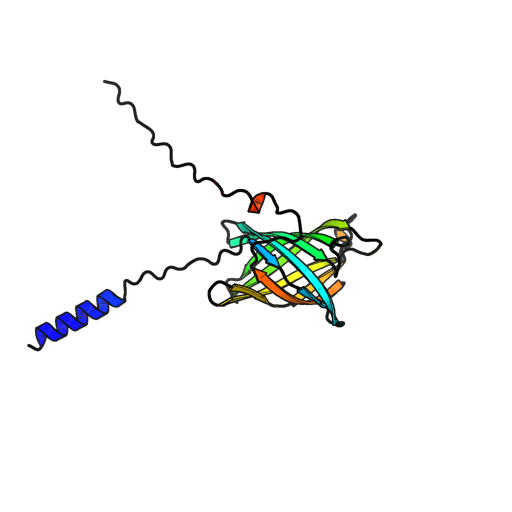 N 1
ATOM 1316 C CA . LEU A 1 167 ? 1.340 8.227 12.792 1.00 90.88 167 LEU A CA 1
ATOM 1317 C C . LEU A 1 167 ? 1.955 8.449 14.178 1.00 90.88 167 LEU A C 1
ATOM 1319 O O . LEU A 1 167 ? 1.604 7.727 15.110 1.00 90.88 167 LEU A O 1
ATOM 1323 N N . ARG A 1 168 ? 2.857 9.422 14.327 1.00 83.81 168 ARG A N 1
ATOM 1324 C CA . ARG A 1 168 ? 3.518 9.740 15.603 1.00 83.81 168 ARG A CA 1
ATOM 1325 C C . ARG A 1 168 ? 2.696 10.699 16.451 1.00 83.81 168 ARG A C 1
ATOM 1327 O O . ARG A 1 168 ? 2.641 10.544 17.670 1.00 83.81 168 ARG A O 1
ATOM 1334 N N . ASP A 1 169 ? 2.008 11.633 15.804 1.00 68.06 169 ASP A N 1
ATOM 1335 C CA . ASP A 1 169 ? 1.223 12.642 16.500 1.00 68.06 169 ASP A CA 1
ATOM 1336 C C . ASP A 1 169 ? -0.167 12.092 16.851 1.00 68.06 169 ASP A C 1
ATOM 1338 O O . ASP A 1 169 ? -1.060 11.966 16.006 1.00 68.06 169 ASP A O 1
ATOM 1342 N N . LYS A 1 170 ? -0.381 11.777 18.134 1.00 55.09 170 LYS A N 1
ATOM 1343 C CA . LYS A 1 170 ? -1.742 11.715 18.681 1.00 55.09 170 LYS A CA 1
ATOM 1344 C C . LYS A 1 170 ? -2.256 13.158 18.727 1.00 55.09 170 LYS A C 1
ATOM 1346 O O . LYS A 1 170 ? -1.633 13.964 19.414 1.00 55.09 170 LYS A O 1
ATOM 1351 N N . PRO A 1 171 ? -3.354 13.525 18.043 1.00 48.03 171 PRO A N 1
ATOM 1352 C CA . PRO A 1 171 ? -3.930 14.844 18.245 1.00 48.03 171 PRO A CA 1
ATOM 1353 C C . PRO A 1 171 ? -4.378 14.938 19.705 1.00 48.03 171 PRO A C 1
ATOM 1355 O O . PRO A 1 171 ? -5.294 14.229 20.124 1.00 48.03 171 PRO A O 1
ATOM 1358 N N . GLU A 1 172 ? -3.721 15.789 20.491 1.00 42.09 172 GLU A N 1
ATOM 1359 C CA . GLU A 1 172 ? -4.268 16.209 21.773 1.00 42.09 172 GLU A CA 1
ATOM 1360 C C . GLU A 1 172 ? -5.626 16.855 21.495 1.00 42.09 172 GLU A C 1
ATOM 1362 O O . GLU A 1 172 ? -5.733 17.861 20.786 1.00 42.09 172 GLU A O 1
ATOM 1367 N N . VAL A 1 173 ? -6.688 16.252 22.028 1.00 41.50 173 VAL A N 1
ATOM 1368 C CA . VAL A 1 173 ? -7.994 16.898 22.099 1.00 41.50 173 VAL A CA 1
ATOM 1369 C C . VAL A 1 173 ? -7.806 18.102 23.012 1.00 41.50 173 VAL A C 1
ATOM 1371 O O . VAL A 1 173 ? -7.834 17.965 24.233 1.00 41.50 173 VAL A O 1
ATOM 1374 N N . LYS A 1 174 ? -7.578 19.288 22.437 1.00 43.44 174 LYS A N 1
ATOM 1375 C CA . LYS A 1 174 ? -7.685 20.533 23.198 1.00 43.44 174 LYS A CA 1
ATOM 1376 C C . LYS A 1 174 ? -9.105 20.574 23.748 1.00 43.44 174 LYS A C 1
ATOM 1378 O O . LYS A 1 174 ? -10.061 20.686 22.980 1.00 43.44 174 LYS A O 1
ATOM 1383 N N . ALA A 1 175 ? -9.233 20.399 25.062 1.00 41.91 175 ALA A N 1
ATOM 1384 C CA . ALA A 1 175 ? -10.506 20.531 25.748 1.00 41.91 175 ALA A CA 1
ATOM 1385 C C . ALA A 1 175 ? -11.125 21.888 25.366 1.00 41.91 175 ALA A C 1
ATOM 1387 O O . ALA A 1 175 ? -10.384 22.873 25.268 1.00 41.91 175 ALA A O 1
ATOM 1388 N N . PRO A 1 176 ? -12.444 21.961 25.118 1.00 47.47 176 PRO A N 1
ATOM 1389 C CA . PRO A 1 176 ? -13.087 23.231 24.829 1.00 47.47 176 PRO A CA 1
ATOM 1390 C C . PRO A 1 176 ? -12.808 24.188 25.988 1.00 47.47 176 PRO A C 1
ATOM 1392 O O . PRO A 1 176 ? -13.092 23.880 27.150 1.00 47.47 176 PRO A O 1
ATOM 1395 N N . VAL A 1 177 ? -12.195 25.327 25.665 1.00 47.25 177 VAL A N 1
ATOM 1396 C CA . VAL A 1 177 ? -11.990 26.425 26.606 1.00 47.25 177 VAL A CA 1
ATOM 1397 C C . VAL A 1 177 ? -13.373 26.813 27.117 1.00 47.25 177 VAL A C 1
ATOM 1399 O O . VAL A 1 177 ? -14.243 27.189 26.337 1.00 47.25 177 VAL A O 1
ATOM 1402 N N . LYS A 1 178 ? -13.610 26.652 28.423 1.00 41.97 178 LYS A N 1
ATOM 1403 C CA . LYS A 1 178 ? -14.818 27.173 29.060 1.00 41.97 178 LYS A CA 1
ATOM 1404 C C . LYS A 1 178 ? -14.737 28.693 28.998 1.00 41.97 178 LYS A C 1
ATOM 1406 O O . LYS A 1 178 ? -14.011 29.297 29.789 1.00 41.97 178 LYS A O 1
ATOM 1411 N N . ASP A 1 179 ? -15.478 29.297 28.076 1.00 45.47 179 ASP A N 1
ATOM 1412 C CA . ASP A 1 179 ? -15.699 30.737 28.068 1.00 45.47 179 ASP A CA 1
ATOM 1413 C C . ASP A 1 179 ? -16.342 31.129 29.398 1.00 45.47 179 ASP A C 1
ATOM 1415 O O . ASP A 1 179 ? -17.512 30.865 29.676 1.00 45.47 179 ASP A O 1
ATOM 1419 N N . THR A 1 180 ? -15.534 31.721 30.272 1.00 44.66 180 THR A N 1
ATOM 1420 C CA . THR A 1 180 ? -16.023 32.284 31.523 1.00 44.66 180 THR A CA 1
ATOM 1421 C C . THR A 1 180 ? -16.563 33.660 31.176 1.00 44.66 180 THR A C 1
ATOM 1423 O O . THR A 1 180 ? -15.815 34.636 31.113 1.00 44.66 180 THR A O 1
ATOM 1426 N N . VAL A 1 181 ? -17.863 33.728 30.886 1.00 42.97 181 VAL A N 1
ATOM 1427 C CA . VAL A 1 181 ? -18.585 34.993 30.731 1.00 42.97 181 VAL A CA 1
ATOM 1428 C C . VAL A 1 181 ? -18.456 35.755 32.049 1.00 42.97 181 VAL A C 1
ATOM 1430 O O . VAL A 1 181 ? -19.061 35.395 33.057 1.00 42.97 181 VAL A O 1
ATOM 1433 N N . LYS A 1 182 ? -17.619 36.796 32.064 1.00 43.00 182 LYS A N 1
ATOM 1434 C CA . LYS A 1 182 ? -17.567 37.754 33.168 1.00 43.00 182 LYS A CA 1
ATOM 1435 C C . LYS A 1 182 ? -18.818 38.625 33.094 1.00 43.00 182 LYS A C 1
ATOM 1437 O O . LYS A 1 182 ? -18.868 39.570 32.311 1.00 43.00 182 LYS A O 1
ATOM 1442 N N . THR A 1 183 ? -19.817 38.306 33.909 1.00 43.75 183 THR A N 1
ATOM 1443 C CA . THR A 1 183 ? -20.933 39.212 34.199 1.00 43.75 183 THR A CA 1
ATOM 1444 C C . THR A 1 183 ? -20.374 40.445 34.901 1.00 43.75 183 THR A C 1
ATOM 1446 O O . THR A 1 183 ? -19.808 40.348 35.989 1.00 43.75 183 THR A O 1
ATOM 1449 N N . LYS A 1 184 ? -20.484 41.599 34.245 1.00 48.19 184 LYS A N 1
ATOM 1450 C CA . LYS A 1 184 ? -20.149 42.904 34.814 1.00 48.19 184 LYS A CA 1
ATOM 1451 C C . LYS A 1 184 ? -21.364 43.371 35.624 1.00 48.19 184 LYS A C 1
ATOM 1453 O O . LYS A 1 184 ? -22.448 43.465 35.053 1.00 48.19 184 LYS A O 1
ATOM 1458 N N . ILE A 1 185 ? -21.177 43.569 36.930 1.00 49.78 185 ILE A N 1
ATOM 1459 C CA . ILE A 1 185 ? -22.101 44.308 37.807 1.00 49.78 185 ILE A CA 1
ATOM 1460 C C . ILE A 1 185 ? -21.788 45.795 37.651 1.00 49.78 185 ILE A C 1
ATOM 1462 O O . ILE A 1 185 ? -20.577 46.112 37.551 1.00 49.78 185 ILE A O 1
#